Protein AF-J9SK97-F1 (afdb_monomer_lite)

Foldseek 3Di:
DDDDDDDDDDDDDDDDDDDDDDDDDDDDDDDDDDDDPDDDDPDDDDDDDPDFDQADDDADDDDDDDQRAGEDAQVVLQVSLCVRVCVVFPPWDKDWDQDDDVRNLEIEIETEAAFFQVVSCVSSVVQAQWDQDPVVRDIDGDAFDFARNDPVDGTGGYHHSHHYYHYDYAYDLLLLLVQLVQQCVQDVVLCVLCVVPDSSPDGLVVLVDDPFVVAFDDQPDFGDGPRHTQDSPPPGTNSSVSVSSSNVDRRSVVPDD

Structure (mmCIF, N/CA/C/O backbone):
data_AF-J9SK97-F1
#
_entry.id   AF-J9SK97-F1
#
loop_
_atom_site.group_PDB
_atom_site.id
_atom_site.type_symbol
_atom_site.label_atom_id
_atom_site.label_alt_id
_atom_site.label_comp_id
_atom_site.label_asym_id
_atom_site.label_entity_id
_atom_site.label_seq_id
_atom_site.pdbx_PDB_ins_code
_atom_site.Cartn_x
_atom_site.Cartn_y
_atom_site.Cartn_z
_atom_site.occupancy
_atom_site.B_iso_or_equiv
_atom_site.auth_seq_id
_atom_site.auth_comp_id
_atom_site.auth_asym_id
_atom_site.auth_atom_id
_atom_site.pdbx_PDB_model_num
ATOM 1 N N . MET A 1 1 ? 13.702 -11.419 -63.109 1.00 41.81 1 MET A N 1
ATOM 2 C CA . MET A 1 1 ? 12.305 -11.024 -63.389 1.00 41.81 1 MET A CA 1
ATOM 3 C C . MET A 1 1 ? 11.764 -10.365 -62.137 1.00 41.81 1 MET A C 1
ATOM 5 O O . MET A 1 1 ? 11.531 -11.052 -61.155 1.00 41.81 1 MET A O 1
ATOM 9 N N . VAL A 1 2 ? 11.705 -9.035 -62.135 1.00 34.84 2 VAL A N 1
ATOM 10 C CA . VAL A 1 2 ? 11.282 -8.213 -60.994 1.00 34.84 2 VAL A CA 1
ATOM 11 C C . VAL A 1 2 ? 9.927 -7.616 -61.369 1.00 34.84 2 VAL A C 1
ATOM 13 O O . VAL A 1 2 ? 9.844 -6.865 -62.337 1.00 34.84 2 VAL A O 1
ATOM 16 N N . CYS A 1 3 ? 8.867 -8.000 -60.657 1.00 33.38 3 CYS A N 1
ATOM 17 C CA . CYS A 1 3 ? 7.537 -7.407 -60.802 1.00 33.38 3 CYS A CA 1
ATOM 18 C C . CYS A 1 3 ? 7.465 -6.138 -59.947 1.00 33.38 3 CYS A C 1
ATOM 20 O O . CYS A 1 3 ? 7.507 -6.212 -58.722 1.00 33.38 3 CYS A O 1
ATOM 22 N N . VAL A 1 4 ? 7.356 -4.985 -60.605 1.00 35.75 4 VAL A N 1
ATOM 23 C CA . VAL A 1 4 ? 7.101 -3.676 -59.991 1.00 35.75 4 VAL A CA 1
ATOM 24 C C . VAL A 1 4 ? 5.606 -3.378 -60.135 1.00 35.75 4 VAL A C 1
ATOM 26 O O . VAL A 1 4 ? 5.085 -3.391 -61.248 1.00 35.75 4 VAL A O 1
ATOM 29 N N . ALA A 1 5 ? 4.912 -3.148 -59.018 1.00 41.12 5 ALA A N 1
ATOM 30 C CA . ALA A 1 5 ? 3.509 -2.725 -58.983 1.00 41.12 5 ALA A CA 1
ATOM 31 C C . ALA A 1 5 ? 3.398 -1.183 -59.021 1.00 41.12 5 ALA A C 1
ATOM 33 O O . ALA A 1 5 ? 4.285 -0.513 -58.484 1.00 41.12 5 ALA A O 1
ATOM 34 N N . PRO A 1 6 ? 2.346 -0.593 -59.628 1.00 43.12 6 PRO A N 1
ATOM 35 C CA . PRO A 1 6 ? 2.251 0.851 -59.793 1.00 43.12 6 PRO A CA 1
ATOM 36 C C . PRO A 1 6 ? 1.558 1.551 -58.613 1.00 43.12 6 PRO A C 1
ATOM 38 O O . PRO A 1 6 ? 0.583 1.069 -58.038 1.00 43.12 6 PRO A O 1
ATOM 41 N N . LEU A 1 7 ? 2.089 2.734 -58.310 1.00 30.92 7 LEU A N 1
ATOM 42 C CA . LEU A 1 7 ? 1.648 3.717 -57.325 1.00 30.92 7 LEU A CA 1
ATOM 43 C C . LEU A 1 7 ? 0.370 4.428 -57.822 1.00 30.92 7 LEU A C 1
ATOM 45 O O . LEU A 1 7 ? 0.389 5.032 -58.894 1.00 30.92 7 LEU A O 1
ATOM 49 N N . ILE A 1 8 ? -0.731 4.384 -57.062 1.00 37.44 8 ILE A N 1
ATOM 50 C CA . ILE A 1 8 ? -1.963 5.136 -57.365 1.00 37.44 8 ILE A CA 1
ATOM 51 C C . ILE A 1 8 ? -1.971 6.441 -56.557 1.00 37.44 8 ILE A C 1
ATOM 53 O O . ILE A 1 8 ? -1.945 6.431 -55.328 1.00 37.44 8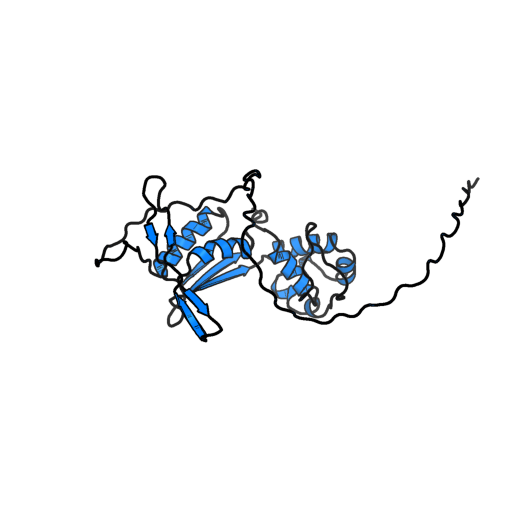 ILE A O 1
ATOM 57 N N . LEU A 1 9 ? -2.000 7.560 -57.285 1.00 31.62 9 LEU A N 1
ATOM 58 C CA . LEU A 1 9 ? -2.095 8.940 -56.805 1.00 31.62 9 LEU A CA 1
ATOM 59 C C . LEU A 1 9 ? -3.548 9.270 -56.401 1.00 31.62 9 LEU A C 1
ATOM 61 O O . LEU A 1 9 ? -4.459 9.097 -57.211 1.00 31.62 9 LEU A O 1
ATOM 65 N N . LEU A 1 10 ? -3.768 9.803 -55.196 1.00 41.31 10 LEU A N 1
ATOM 66 C CA . LEU A 1 10 ? -5.040 10.418 -54.778 1.00 41.31 10 LEU A CA 1
ATOM 67 C C . LEU A 1 10 ? -4.939 11.960 -54.847 1.00 41.31 10 LEU A C 1
ATOM 69 O O . LEU A 1 10 ? -3.890 12.507 -54.502 1.00 41.31 10 LEU A O 1
ATOM 73 N N . PRO A 1 11 ? -5.999 12.674 -55.282 1.00 38.34 11 PRO A N 1
ATOM 74 C CA . PRO A 1 11 ? -5.997 14.132 -55.429 1.00 38.34 11 PRO A CA 1
ATOM 75 C C . PRO A 1 11 ? -6.223 14.887 -54.100 1.00 38.34 11 PRO A C 1
ATOM 77 O O . PRO A 1 11 ? -6.803 14.334 -53.162 1.00 38.34 11 PRO A O 1
ATOM 80 N N . PRO A 1 12 ? -5.814 16.171 -54.013 1.00 36.44 12 PRO A N 1
ATOM 81 C CA . PRO A 1 12 ? -5.922 16.974 -52.796 1.00 36.44 12 PRO A CA 1
ATOM 82 C C . PRO A 1 12 ? -7.340 17.528 -52.593 1.00 36.44 12 PRO A C 1
ATOM 84 O O . PRO A 1 12 ? -7.960 18.038 -53.528 1.00 36.44 12 PRO A O 1
ATOM 87 N N . LEU A 1 13 ? -7.835 17.488 -51.352 1.00 37.53 13 LEU A N 1
ATOM 88 C CA . LEU A 1 13 ? -9.085 18.144 -50.953 1.00 37.53 13 LEU A CA 1
ATOM 89 C C . LEU A 1 13 ? -8.844 19.549 -50.361 1.00 37.53 13 LEU A C 1
ATOM 91 O O . LEU A 1 13 ? -7.764 19.828 -49.838 1.00 37.53 13 LEU A O 1
ATOM 95 N N . PRO A 1 14 ? -9.833 20.458 -50.484 1.00 37.16 14 PRO A N 1
ATOM 96 C CA . PRO A 1 14 ? -9.602 21.896 -50.495 1.00 37.16 14 PRO A CA 1
ATOM 97 C C . PRO A 1 14 ? -9.540 22.564 -49.117 1.00 37.16 14 PRO A C 1
ATOM 99 O O . PRO A 1 14 ? -10.215 22.205 -48.154 1.00 37.16 14 PRO A O 1
ATOM 102 N N . CYS A 1 15 ? -8.766 23.645 -49.108 1.00 30.42 15 CYS A N 1
ATOM 103 C CA . CYS A 1 15 ? -8.591 24.627 -48.050 1.00 30.42 15 CYS A CA 1
ATOM 104 C C . CYS A 1 15 ? -9.910 25.371 -47.748 1.00 30.42 15 CYS A C 1
ATOM 106 O O . CYS A 1 15 ? -10.469 26.019 -48.637 1.00 30.42 15 CYS A O 1
ATOM 108 N N . ARG A 1 16 ? -10.399 25.339 -46.497 1.00 33.75 16 ARG A N 1
ATOM 109 C CA . ARG A 1 16 ? -11.515 26.189 -46.038 1.00 33.75 16 ARG A CA 1
ATOM 110 C C . ARG A 1 16 ? -11.021 27.187 -44.989 1.00 33.75 16 ARG A C 1
ATOM 112 O O . ARG A 1 16 ? -10.561 26.816 -43.915 1.00 33.75 16 ARG A O 1
ATOM 119 N N . LYS A 1 17 ? -11.114 28.469 -45.346 1.00 32.53 17 LYS A N 1
ATOM 120 C CA . LYS A 1 17 ? -10.760 29.637 -44.532 1.00 32.53 17 LYS A CA 1
ATOM 121 C C . LYS A 1 17 ? -11.691 29.795 -43.319 1.00 32.53 17 LYS A C 1
ATOM 123 O O . LYS A 1 17 ? -12.903 29.799 -43.488 1.00 32.53 17 LYS A O 1
ATOM 128 N N . GLY A 1 18 ? -11.075 30.037 -42.160 1.00 30.31 18 GLY A N 1
ATOM 129 C CA . GLY A 1 18 ? -11.399 31.107 -41.205 1.00 30.31 18 GLY A CA 1
ATOM 130 C C . GLY A 1 18 ? -12.701 31.043 -40.398 1.00 30.31 18 GLY A C 1
ATOM 131 O O . GLY A 1 18 ? -13.775 31.299 -40.924 1.00 30.31 18 GLY A O 1
ATOM 132 N N . ALA A 1 19 ? -12.569 30.912 -39.076 1.00 33.84 19 ALA A N 1
ATOM 133 C CA . ALA A 1 19 ? -13.420 31.613 -38.112 1.00 33.84 19 ALA A CA 1
ATOM 134 C C . ALA A 1 19 ? -12.644 31.820 -36.802 1.00 33.84 19 ALA A C 1
ATOM 136 O O . ALA A 1 19 ? -11.905 30.949 -36.351 1.00 33.84 19 ALA A O 1
ATOM 137 N N . GLN A 1 20 ? -12.756 33.024 -36.252 1.00 31.73 20 GLN A N 1
ATOM 138 C CA . GLN A 1 20 ? -11.898 33.567 -35.209 1.00 31.73 20 GLN A CA 1
ATOM 139 C C . GLN A 1 20 ? -12.095 32.927 -33.827 1.00 31.73 20 GLN A C 1
ATOM 141 O O . GLN A 1 20 ? -13.200 32.548 -33.442 1.00 31.73 20 GLN A O 1
ATOM 146 N N . ARG A 1 21 ? -10.999 32.913 -33.054 1.00 31.31 21 ARG A N 1
ATOM 147 C CA . ARG A 1 21 ? -10.967 32.721 -31.598 1.00 31.31 21 ARG A CA 1
ATOM 148 C C . ARG A 1 21 ? -11.974 33.654 -30.915 1.00 31.31 21 ARG A C 1
ATOM 150 O O . ARG A 1 21 ? -11.795 34.868 -30.951 1.00 31.31 21 ARG A O 1
ATOM 157 N N . LYS A 1 22 ? -12.959 33.088 -30.216 1.00 30.12 22 LYS A N 1
ATOM 158 C CA . LYS A 1 22 ? -13.640 33.770 -29.111 1.00 30.12 22 LYS A CA 1
ATOM 159 C C . LYS A 1 22 ? -12.990 33.333 -27.803 1.00 30.12 22 LYS A C 1
ATOM 161 O O . LYS A 1 22 ? -13.043 32.171 -27.421 1.00 30.12 22 LYS A O 1
ATOM 166 N N . THR A 1 23 ? -12.330 34.286 -27.166 1.00 33.25 23 THR A N 1
ATOM 167 C CA . THR A 1 23 ? -11.904 34.259 -25.769 1.00 33.25 23 THR A CA 1
ATOM 168 C C . THR A 1 23 ? -13.127 34.333 -24.857 1.00 33.25 23 THR A C 1
ATOM 170 O O . THR A 1 23 ? -13.970 35.193 -25.087 1.00 33.25 23 THR A O 1
ATOM 173 N N . ASN A 1 24 ? -13.181 33.524 -23.799 1.00 31.39 24 ASN A N 1
ATOM 174 C CA . ASN A 1 24 ? -13.972 33.810 -22.598 1.00 31.39 24 ASN A CA 1
ATOM 175 C C . ASN A 1 24 ? -13.154 33.396 -21.362 1.00 31.39 24 ASN A C 1
ATOM 177 O O . ASN A 1 24 ? -12.742 32.237 -21.290 1.00 31.39 24 ASN A O 1
ATOM 181 N N . PRO A 1 25 ? -12.916 34.300 -20.396 1.00 33.72 25 PRO A N 1
ATOM 182 C CA . PRO A 1 25 ? -12.588 33.957 -19.016 1.00 33.72 25 PRO A CA 1
ATOM 183 C C . PRO A 1 25 ? -13.867 34.168 -18.140 1.00 33.72 25 PRO A C 1
ATOM 185 O O . PRO A 1 25 ? -14.953 34.297 -18.708 1.00 33.72 25 PRO A O 1
ATOM 188 N N . PRO A 1 26 ? -13.835 34.078 -16.795 1.00 45.38 26 PRO A N 1
ATOM 189 C CA . PRO A 1 26 ? -14.505 32.998 -16.074 1.00 45.38 26 PRO A CA 1
ATOM 190 C C . PRO A 1 26 ? -15.608 33.494 -15.108 1.00 45.38 26 PRO A C 1
ATOM 192 O O . PRO A 1 26 ? -15.793 34.689 -14.923 1.00 45.38 26 PRO A O 1
ATOM 195 N N . TYR A 1 27 ? -16.282 32.547 -14.446 1.00 31.14 27 TYR A N 1
ATOM 196 C CA . TYR A 1 27 ? -17.165 32.725 -13.278 1.00 31.14 27 TYR A CA 1
ATOM 197 C C . TYR A 1 27 ? -18.426 33.596 -13.441 1.00 31.14 27 TYR A C 1
ATOM 199 O O . TYR A 1 27 ? -18.389 34.820 -13.460 1.00 31.14 27 TYR A O 1
ATOM 207 N N . GLY A 1 28 ? -19.582 32.931 -13.381 1.00 27.77 28 GLY A N 1
ATOM 208 C CA . GLY A 1 28 ? -20.874 33.547 -13.095 1.00 27.77 28 GLY A CA 1
ATOM 209 C C . GLY A 1 28 ? -21.773 32.549 -12.374 1.00 27.77 28 GLY A C 1
ATOM 210 O O . GLY A 1 28 ? -22.210 31.570 -12.972 1.00 27.77 28 GLY A O 1
ATOM 211 N N . LEU A 1 29 ? -22.010 32.785 -11.080 1.00 35.34 29 LEU A N 1
ATOM 212 C CA . LEU A 1 29 ? -23.106 32.180 -10.326 1.00 35.34 29 LEU A CA 1
ATOM 213 C C . LEU A 1 29 ? -24.430 32.456 -11.046 1.00 35.34 29 LEU A C 1
ATOM 215 O O . LEU A 1 29 ? -24.710 33.612 -11.348 1.00 35.34 29 LEU A O 1
ATOM 219 N N . GLN A 1 30 ? -25.287 31.444 -11.170 1.00 28.95 30 GLN A N 1
ATOM 220 C CA . GLN A 1 30 ? -26.734 31.643 -11.116 1.00 28.95 30 GLN A CA 1
ATOM 221 C C . GLN A 1 30 ? -27.427 30.350 -10.680 1.00 28.95 30 GLN A C 1
ATOM 223 O O . GLN A 1 30 ? -27.374 29.323 -11.349 1.00 28.95 30 GLN A O 1
ATOM 228 N N . ALA A 1 31 ? -28.044 30.428 -9.504 1.00 34.72 31 ALA A N 1
ATOM 229 C CA . ALA A 1 31 ? -28.980 29.449 -8.987 1.00 34.72 31 ALA A CA 1
ATOM 230 C C . ALA A 1 31 ? -30.305 29.541 -9.754 1.00 34.72 31 ALA A C 1
ATOM 232 O O . ALA A 1 31 ? -30.796 30.642 -9.995 1.00 34.72 31 ALA A O 1
ATOM 233 N N . SER A 1 32 ? -30.915 28.397 -10.066 1.00 33.47 32 SER A N 1
ATOM 234 C CA . SER A 1 32 ? -32.363 28.308 -10.278 1.00 33.47 32 SER A CA 1
ATOM 235 C C . SER A 1 32 ? -32.856 26.865 -10.134 1.00 33.47 32 SER A C 1
ATOM 237 O O . SER A 1 32 ? -32.426 25.994 -10.873 1.00 33.47 32 SER A O 1
ATOM 239 N N . GLY A 1 33 ? -33.770 26.673 -9.176 1.00 29.59 33 GLY A N 1
ATOM 240 C CA . GLY A 1 33 ? -35.020 25.928 -9.374 1.00 29.59 33 GLY A CA 1
ATOM 241 C C . GLY A 1 33 ? -35.009 24.403 -9.184 1.00 29.59 33 GLY A C 1
ATOM 242 O O . GLY A 1 33 ? -34.160 23.739 -9.763 1.00 29.59 33 GLY A O 1
ATOM 243 N N . PRO A 1 34 ? -35.950 23.850 -8.390 1.00 41.59 34 PRO A N 1
ATOM 244 C CA . PRO A 1 34 ? -36.081 22.421 -8.119 1.00 41.59 34 PRO A CA 1
ATOM 245 C C . PRO A 1 34 ? -36.904 21.722 -9.214 1.00 41.59 34 PRO A C 1
ATOM 247 O O . PRO A 1 34 ? -37.565 22.392 -9.998 1.00 41.59 34 PRO A O 1
ATOM 250 N N . ASP A 1 35 ? -36.897 20.388 -9.189 1.00 34.78 35 ASP A N 1
ATOM 251 C CA . ASP A 1 35 ? -37.658 19.461 -10.046 1.00 34.78 35 ASP A CA 1
ATOM 252 C C . ASP A 1 35 ? -36.887 18.912 -11.255 1.00 34.78 35 ASP A C 1
ATOM 254 O O . ASP A 1 35 ? -37.172 19.230 -12.399 1.00 34.78 35 ASP A O 1
ATOM 258 N N . ASP A 1 36 ? -35.952 17.995 -10.987 1.00 29.94 36 ASP A N 1
ATOM 259 C CA . ASP A 1 36 ? -35.679 16.884 -11.907 1.00 29.94 36 ASP A CA 1
ATOM 260 C C . ASP A 1 36 ? -35.230 15.649 -11.111 1.00 29.94 36 ASP A C 1
ATOM 262 O O . ASP A 1 36 ? -34.052 15.355 -10.893 1.00 29.94 36 ASP A O 1
ATOM 266 N N . PHE A 1 37 ? -36.236 14.925 -10.617 1.00 30.11 37 PHE A N 1
ATOM 267 C CA . PHE A 1 37 ? -36.115 13.560 -10.115 1.00 30.11 37 PHE A CA 1
ATOM 268 C C . PHE A 1 37 ? -35.743 12.629 -11.284 1.00 30.11 37 PHE A C 1
ATOM 270 O O . PHE A 1 37 ? -36.601 11.999 -11.903 1.00 30.11 37 PHE A O 1
ATOM 277 N N . CYS A 1 38 ? -34.450 12.504 -11.581 1.00 30.72 38 CYS A N 1
ATOM 278 C CA . CYS A 1 38 ? -33.956 11.432 -12.440 1.00 30.72 38 CYS A CA 1
ATOM 279 C C . CYS A 1 38 ? -34.031 10.095 -11.690 1.00 30.72 38 CYS A C 1
ATOM 281 O O . CYS A 1 38 ? -33.238 9.801 -10.796 1.00 30.72 38 CYS A O 1
ATOM 283 N N . ARG A 1 39 ? -35.021 9.285 -12.078 1.00 28.53 39 ARG A N 1
ATOM 284 C CA . ARG A 1 39 ? -35.094 7.844 -11.816 1.00 28.53 39 ARG A CA 1
ATOM 285 C C . ARG A 1 39 ? -33.810 7.169 -12.306 1.00 28.53 39 ARG A C 1
ATOM 287 O O . ARG A 1 39 ? -33.529 7.182 -13.499 1.00 28.53 39 ARG A O 1
ATOM 294 N N . CYS A 1 40 ? -33.079 6.534 -11.398 1.00 29.98 40 CYS A N 1
ATOM 295 C CA . CYS A 1 40 ? -32.024 5.589 -11.745 1.00 29.98 40 CYS A CA 1
ATOM 296 C C . CYS A 1 40 ? -32.638 4.182 -11.818 1.00 29.98 40 CYS A C 1
ATOM 298 O O . CYS A 1 40 ? -33.117 3.669 -10.805 1.00 29.98 40 CYS A O 1
ATOM 300 N N . ASP A 1 41 ? -32.623 3.571 -13.002 1.00 27.92 41 ASP A N 1
ATOM 301 C CA . ASP A 1 41 ? -32.895 2.143 -13.202 1.00 27.92 41 ASP A CA 1
ATOM 302 C C . ASP A 1 41 ? -31.888 1.280 -12.411 1.00 27.92 41 ASP A C 1
ATOM 304 O O . ASP A 1 41 ? -30.676 1.470 -12.559 1.00 27.92 41 ASP A O 1
ATOM 308 N N . PRO A 1 42 ? -32.325 0.295 -11.601 1.00 35.88 42 PRO A N 1
ATOM 309 C CA . PRO A 1 42 ? -31.431 -0.654 -10.954 1.00 35.88 42 PRO A CA 1
ATOM 310 C C . PRO A 1 42 ? -31.311 -1.900 -11.839 1.00 35.88 42 PRO A C 1
ATOM 312 O O . PRO A 1 42 ? -32.083 -2.848 -11.713 1.00 35.88 42 PRO A O 1
ATOM 315 N N . GLY A 1 43 ? -30.359 -1.901 -12.771 1.00 36.75 43 GLY A N 1
ATOM 316 C CA . GLY A 1 43 ? -30.260 -2.974 -13.763 1.00 36.75 43 GLY A CA 1
ATOM 317 C C . GLY A 1 43 ? -28.861 -3.193 -14.324 1.00 36.75 43 GLY A C 1
ATOM 318 O O . GLY A 1 43 ? -28.683 -3.175 -15.535 1.00 36.75 43 GLY A O 1
ATOM 319 N N . GLY A 1 44 ? -27.865 -3.403 -13.462 1.00 26.72 44 GLY A N 1
ATOM 320 C CA . GLY A 1 44 ? -26.524 -3.840 -13.863 1.00 26.72 44 GLY A CA 1
ATOM 321 C C . GLY A 1 44 ? -25.861 -4.643 -12.739 1.00 26.72 44 GLY A C 1
ATOM 322 O O . GLY A 1 44 ? -26.003 -4.260 -11.576 1.00 26.72 44 GLY A O 1
ATOM 323 N N . PRO A 1 45 ? -25.197 -5.777 -13.028 1.00 30.97 45 PRO A N 1
ATOM 324 C CA . PRO A 1 45 ? -24.762 -6.714 -12.000 1.00 30.97 45 PRO A CA 1
ATOM 325 C C . PRO A 1 45 ? -23.654 -6.095 -11.147 1.00 30.97 45 PRO A C 1
ATOM 327 O O . PRO A 1 45 ? -22.561 -5.806 -11.630 1.00 30.97 45 PRO A O 1
ATOM 330 N N . LEU A 1 46 ? -23.940 -5.916 -9.856 1.00 34.12 46 LEU A N 1
ATOM 331 C CA . LEU A 1 46 ? -22.934 -5.608 -8.848 1.00 34.12 46 LEU A CA 1
ATOM 332 C C . LEU A 1 46 ? -21.923 -6.758 -8.824 1.00 34.12 46 LEU A C 1
ATOM 334 O O . LEU A 1 46 ? -22.220 -7.855 -8.344 1.00 34.12 46 LEU A O 1
ATOM 338 N N . ALA A 1 47 ? -20.732 -6.502 -9.364 1.00 31.42 47 ALA A N 1
ATOM 339 C CA . ALA A 1 47 ? -19.569 -7.351 -9.172 1.00 31.42 47 ALA A CA 1
ATOM 340 C C . ALA A 1 47 ? -19.413 -7.641 -7.671 1.00 31.42 47 ALA A C 1
ATOM 342 O O . ALA A 1 47 ? -19.507 -6.732 -6.845 1.00 31.42 47 ALA A O 1
ATOM 343 N N . SER A 1 48 ? -19.249 -8.921 -7.333 1.00 35.16 48 SER A N 1
ATOM 344 C CA . SER A 1 48 ? -19.300 -9.473 -5.980 1.00 35.16 48 SER A CA 1
ATOM 345 C C . SER A 1 48 ? -18.525 -8.638 -4.958 1.00 35.16 48 SER A C 1
ATOM 347 O O . SER A 1 48 ? -17.314 -8.786 -4.796 1.00 35.16 48 SER A O 1
ATOM 349 N N . ALA A 1 49 ? -19.244 -7.793 -4.218 1.00 31.44 49 ALA A N 1
ATOM 350 C CA . ALA A 1 49 ? -18.727 -7.159 -3.019 1.00 31.44 49 ALA A CA 1
ATOM 351 C C . ALA A 1 49 ? -18.356 -8.276 -2.037 1.00 31.44 49 ALA A C 1
ATOM 353 O O . ALA A 1 49 ? -19.228 -8.990 -1.535 1.00 31.44 49 ALA A O 1
ATOM 354 N N . LYS A 1 50 ? -17.052 -8.479 -1.811 1.00 36.31 50 LYS A N 1
ATOM 355 C CA . LYS A 1 50 ? -16.550 -9.439 -0.824 1.00 36.31 50 LYS A CA 1
ATOM 356 C C . LYS A 1 50 ? -17.168 -9.092 0.530 1.00 36.31 50 LYS A C 1
ATOM 358 O O . LYS A 1 50 ? -16.873 -8.063 1.130 1.00 36.31 50 LYS A O 1
ATOM 363 N N . ARG A 1 51 ? -18.090 -9.954 0.954 1.00 36.28 51 ARG A N 1
ATOM 364 C CA . ARG A 1 51 ? -18.870 -9.858 2.184 1.00 36.28 51 ARG A CA 1
ATOM 365 C C . ARG A 1 51 ? -17.931 -9.806 3.386 1.00 36.28 51 ARG A C 1
ATOM 367 O O . ARG A 1 51 ? -17.041 -10.643 3.514 1.00 36.28 51 ARG A O 1
ATOM 374 N N . TRP A 1 52 ? -18.141 -8.831 4.264 1.00 34.03 52 TRP A N 1
ATOM 375 C CA . TRP A 1 52 ? -17.377 -8.706 5.501 1.00 34.03 52 TRP A CA 1
ATOM 376 C C . TRP A 1 52 ? -17.602 -9.935 6.401 1.00 34.03 52 TRP A C 1
ATOM 378 O O . TRP A 1 52 ? -18.755 -10.346 6.577 1.00 34.03 52 TRP A O 1
ATOM 388 N N . PRO A 1 53 ? -16.549 -10.548 6.971 1.00 35.84 53 PRO A N 1
ATOM 389 C CA . PRO A 1 53 ? -16.706 -11.690 7.859 1.00 35.84 53 PRO A CA 1
ATOM 390 C C . PRO A 1 53 ? -17.346 -11.270 9.191 1.00 35.84 53 PRO A C 1
ATOM 392 O O . PRO A 1 53 ? -16.837 -10.420 9.920 1.00 35.84 53 PRO A O 1
ATOM 395 N N . VAL A 1 54 ? -18.459 -11.930 9.492 1.00 37.53 54 VAL A N 1
ATOM 396 C CA . VAL A 1 54 ? -19.190 -11.981 10.767 1.00 37.53 54 VAL A CA 1
ATOM 397 C C . VAL A 1 54 ? -18.254 -12.499 11.876 1.00 37.53 54 VAL A C 1
ATOM 399 O O . VAL A 1 54 ? -17.668 -13.570 11.727 1.00 37.53 54 VAL A O 1
ATOM 402 N N . GLN A 1 55 ? -18.038 -11.736 12.958 1.00 47.91 55 GLN A N 1
ATOM 403 C CA . GLN A 1 55 ? -17.125 -12.104 14.058 1.00 47.91 55 GLN A CA 1
ATOM 404 C C . GLN A 1 55 ? -17.824 -12.060 15.418 1.00 47.91 55 GLN A C 1
ATOM 406 O O . GLN A 1 55 ? -18.076 -10.982 15.926 1.00 47.91 55 GLN A O 1
ATOM 411 N N . THR A 1 56 ? -18.012 -13.200 16.080 1.00 29.98 56 THR A N 1
ATOM 412 C CA . THR A 1 56 ? -18.528 -13.284 17.460 1.00 29.98 56 THR A CA 1
ATOM 413 C C . THR A 1 56 ? -17.444 -12.962 18.500 1.00 29.98 56 THR A C 1
ATOM 415 O O . THR A 1 56 ? -16.455 -13.696 18.587 1.00 29.98 56 THR A O 1
ATOM 418 N N . GLN A 1 57 ? -17.613 -11.907 19.310 1.00 45.91 57 GLN A N 1
ATOM 419 C CA . GLN A 1 57 ? -16.829 -11.664 20.536 1.00 45.91 57 GLN A CA 1
ATOM 420 C C . GLN A 1 57 ? -17.712 -11.052 21.636 1.00 45.91 57 GLN A C 1
ATOM 422 O O . GLN A 1 57 ? -18.561 -10.213 21.362 1.00 45.91 57 GLN A O 1
ATOM 427 N N . THR A 1 58 ? -17.512 -11.497 22.877 1.00 31.53 58 THR A N 1
ATOM 428 C CA . THR A 1 58 ? -18.288 -11.123 24.069 1.00 31.53 58 THR A CA 1
ATOM 429 C C . THR A 1 58 ? -17.762 -9.814 24.668 1.00 31.53 58 THR A C 1
ATOM 431 O O . THR A 1 58 ? -16.609 -9.759 25.090 1.00 31.53 58 THR A O 1
ATOM 434 N N . SER A 1 59 ? -18.589 -8.765 24.723 1.00 44.38 59 SER A N 1
ATOM 435 C CA . SER A 1 59 ? -18.241 -7.469 25.329 1.00 44.38 59 SER A CA 1
ATOM 436 C C . SER A 1 59 ? -18.645 -7.389 26.806 1.00 44.38 59 SER A C 1
ATOM 438 O O . SER A 1 59 ? -19.771 -7.744 27.160 1.00 44.38 59 SER A O 1
ATOM 440 N N . THR A 1 60 ? -17.772 -6.852 27.662 1.00 35.12 60 THR A N 1
ATOM 441 C CA . THR A 1 60 ? -18.087 -6.510 29.059 1.00 35.12 60 THR A CA 1
ATOM 442 C C . THR A 1 60 ? -18.856 -5.188 29.109 1.00 35.12 60 THR A C 1
ATOM 444 O O . THR A 1 60 ? -18.395 -4.174 28.590 1.00 35.12 60 THR A O 1
ATOM 447 N N . HIS A 1 61 ? -20.036 -5.194 29.725 1.00 44.97 61 HIS A N 1
ATOM 448 C CA . HIS A 1 61 ? -20.975 -4.076 29.694 1.00 44.97 61 HIS A CA 1
ATOM 449 C C . HIS A 1 61 ? -20.775 -3.131 30.892 1.00 44.97 61 HIS A C 1
ATOM 451 O O . HIS A 1 61 ? -20.818 -3.585 32.033 1.00 44.97 61 HIS A O 1
ATOM 457 N N . ASN A 1 62 ? -20.578 -1.828 30.658 1.00 39.78 62 ASN A N 1
ATOM 458 C CA . ASN A 1 62 ? -20.563 -0.812 31.717 1.00 39.78 62 ASN A CA 1
ATOM 459 C C . ASN A 1 62 ? -21.557 0.302 31.350 1.00 39.78 62 ASN A C 1
ATOM 461 O O . ASN A 1 62 ? -21.404 0.977 30.334 1.00 39.78 62 ASN A O 1
ATOM 465 N N . GLY A 1 63 ? -22.635 0.411 32.127 1.00 42.09 63 GLY A N 1
ATOM 466 C CA . GLY A 1 63 ? -23.858 1.108 31.729 1.00 42.09 63 GLY A CA 1
ATOM 467 C C . GLY A 1 63 ? -23.810 2.638 31.810 1.00 42.09 63 GLY A C 1
ATOM 468 O O . GLY A 1 63 ? -23.280 3.203 32.767 1.00 42.09 63 GLY A O 1
ATOM 469 N N . LYS A 1 64 ? -24.455 3.286 30.825 1.00 34.16 64 LYS A N 1
ATOM 470 C CA . LYS A 1 64 ? -25.417 4.403 30.972 1.00 34.16 64 LYS A CA 1
ATOM 471 C C . LYS A 1 64 ? -25.955 4.849 29.593 1.00 34.16 64 LYS A C 1
ATOM 473 O O . LYS A 1 64 ? -25.264 5.528 28.849 1.00 34.16 64 LYS A O 1
ATOM 478 N N . GLY A 1 65 ? -27.204 4.483 29.289 1.00 39.16 65 GLY A N 1
ATOM 479 C CA . GLY A 1 65 ? -28.218 5.344 28.649 1.00 39.16 65 GLY A CA 1
ATOM 480 C C . GLY A 1 65 ? -28.046 5.909 27.228 1.00 39.16 65 GLY A C 1
ATOM 481 O O . GLY A 1 65 ? -28.851 6.759 26.865 1.00 39.16 65 GLY A O 1
ATOM 482 N N . SER A 1 66 ? -27.078 5.466 26.430 1.00 46.00 66 SER A N 1
ATOM 483 C CA . SER A 1 66 ? -26.995 5.745 24.981 1.00 46.00 66 SER A CA 1
ATOM 484 C C . SER A 1 66 ? -27.282 4.456 24.199 1.00 46.00 66 SER A C 1
ATOM 486 O O . SER A 1 66 ? -27.160 3.387 24.808 1.00 46.00 66 SER A O 1
ATOM 488 N N . PRO A 1 67 ? -27.668 4.486 22.898 1.00 54.22 67 PRO A N 1
ATOM 489 C CA . PRO A 1 67 ? -27.705 3.257 22.101 1.00 54.22 67 PRO A CA 1
ATOM 490 C C . PRO A 1 67 ? -26.402 2.502 22.350 1.00 54.22 67 PRO A C 1
ATOM 492 O O . PRO A 1 67 ? -25.347 3.128 22.422 1.00 54.22 67 PRO A O 1
ATOM 495 N N . MET A 1 68 ? -26.516 1.204 22.625 1.00 67.94 68 MET A N 1
ATOM 496 C CA . MET A 1 68 ? -25.464 0.376 23.214 1.00 67.94 68 MET A CA 1
ATOM 497 C C . MET A 1 68 ? -24.263 0.302 22.261 1.00 67.94 68 MET A C 1
ATOM 499 O O . MET A 1 68 ? -24.145 -0.640 21.484 1.00 67.94 68 MET A O 1
ATOM 503 N N . THR A 1 69 ? -23.402 1.322 22.267 1.00 79.44 69 THR A N 1
ATOM 504 C CA . THR A 1 69 ? -22.199 1.349 21.443 1.00 79.44 69 THR A CA 1
ATOM 505 C C . THR A 1 69 ? -21.171 0.449 22.105 1.00 79.44 69 THR A C 1
ATOM 507 O O . THR A 1 69 ? -20.657 0.759 23.183 1.00 79.44 69 THR A O 1
ATOM 510 N N . VAL A 1 70 ? -20.843 -0.658 21.450 1.00 88.12 70 VAL A N 1
ATOM 511 C CA . VAL A 1 70 ? -19.722 -1.507 21.840 1.00 88.12 70 VAL A CA 1
ATOM 512 C C . VAL A 1 70 ? -18.436 -0.793 21.445 1.00 88.12 70 VAL A C 1
ATOM 514 O O . VAL A 1 70 ? -18.184 -0.538 20.265 1.00 88.12 70 VAL A O 1
ATOM 517 N N . SER A 1 71 ? -17.620 -0.440 22.436 1.00 89.69 71 SER A N 1
ATOM 518 C CA . SER A 1 71 ? -16.314 0.171 22.210 1.00 89.69 71 SER A CA 1
ATOM 519 C C . SER A 1 71 ? -15.204 -0.874 22.289 1.00 89.69 71 SER A C 1
ATOM 521 O O . SER A 1 71 ? -15.165 -1.701 23.197 1.00 89.69 71 SER A O 1
ATOM 523 N N . TYR A 1 72 ? -14.283 -0.825 21.331 1.00 92.00 72 TYR A N 1
ATOM 524 C CA . TYR A 1 72 ? -13.081 -1.651 21.308 1.00 92.00 72 TYR A CA 1
ATOM 525 C C . TYR A 1 72 ? -11.857 -0.789 21.589 1.00 92.00 72 TYR A C 1
ATOM 527 O O . TYR A 1 72 ? -11.702 0.293 21.028 1.00 92.00 72 TYR A O 1
ATOM 535 N N . SER A 1 73 ? -10.929 -1.291 22.396 1.00 93.25 73 SER A N 1
ATOM 536 C CA . SER A 1 73 ? -9.600 -0.690 22.543 1.00 93.25 73 SER A CA 1
ATOM 537 C C . SER A 1 73 ? -8.797 -0.764 21.234 1.00 93.25 73 SER A C 1
ATOM 539 O O . SER A 1 73 ? -9.092 -1.576 20.348 1.00 93.25 73 SER A O 1
ATOM 541 N N . THR A 1 74 ? -7.715 0.014 21.105 1.00 93.44 74 THR A N 1
ATOM 542 C CA . THR A 1 74 ? -6.795 -0.084 19.951 1.00 93.44 74 THR A CA 1
ATOM 543 C C . THR A 1 74 ? -6.248 -1.500 19.781 1.00 93.44 74 THR A C 1
ATOM 545 O O . THR A 1 74 ? -6.119 -2.013 18.669 1.00 93.44 74 THR A O 1
ATOM 548 N N . LYS A 1 75 ? -5.964 -2.174 20.901 1.00 93.44 75 LYS A N 1
ATOM 549 C CA . LYS A 1 75 ? -5.447 -3.545 20.922 1.00 93.44 75 LYS A CA 1
ATOM 550 C C . LYS A 1 75 ? -6.466 -4.548 20.375 1.00 93.44 75 LYS A C 1
ATOM 552 O O . LYS A 1 75 ? -6.097 -5.411 19.578 1.00 93.44 75 LYS A O 1
ATOM 557 N N . GLU A 1 76 ? -7.726 -4.444 20.790 1.00 93.94 76 GLU A N 1
ATOM 558 C CA . GLU A 1 76 ? -8.813 -5.295 20.284 1.00 93.94 76 GLU A CA 1
ATOM 559 C C . GLU A 1 76 ? -9.104 -4.991 18.817 1.00 93.94 76 GLU A C 1
ATOM 561 O O . GLU A 1 76 ? -9.188 -5.912 18.006 1.00 93.94 76 GLU A O 1
ATOM 566 N N . THR A 1 77 ? -9.124 -3.709 18.450 1.00 94.31 77 THR A N 1
ATOM 567 C CA . THR A 1 77 ? -9.266 -3.249 17.063 1.00 94.31 77 THR A CA 1
ATOM 568 C C . THR A 1 77 ? -8.187 -3.868 16.172 1.00 94.31 77 THR A C 1
ATOM 570 O O . THR A 1 77 ? -8.500 -4.454 15.138 1.00 94.31 77 THR A O 1
ATOM 573 N N . ALA A 1 78 ? -6.919 -3.860 16.600 1.00 94.56 78 ALA A N 1
ATOM 574 C CA . ALA A 1 78 ? -5.826 -4.509 15.876 1.00 94.56 78 ALA A CA 1
ATOM 575 C C . ALA A 1 78 ? -6.021 -6.032 15.732 1.00 94.56 78 ALA A C 1
ATOM 577 O O . ALA A 1 78 ? -5.639 -6.621 14.716 1.00 94.56 78 ALA A O 1
ATOM 578 N N . ALA A 1 79 ? -6.612 -6.696 16.731 1.00 94.44 79 ALA A N 1
ATOM 579 C CA . ALA A 1 79 ? -6.916 -8.124 16.664 1.00 94.44 79 ALA A CA 1
ATOM 580 C C . ALA A 1 79 ? -8.055 -8.426 15.674 1.00 94.44 79 ALA A C 1
ATOM 582 O O . ALA A 1 79 ? -7.925 -9.354 14.871 1.00 94.44 79 ALA A O 1
ATOM 583 N N . ILE A 1 80 ? -9.128 -7.629 15.690 1.00 93.62 80 ILE A N 1
ATOM 584 C CA . ILE A 1 80 ? -10.259 -7.729 14.752 1.00 93.62 80 ILE A CA 1
ATOM 585 C C . ILE A 1 80 ? -9.787 -7.444 13.323 1.00 93.62 80 ILE A C 1
ATOM 587 O O . ILE A 1 80 ? -10.097 -8.205 12.404 1.00 93.62 80 ILE A O 1
ATOM 591 N N . MET A 1 81 ? -8.973 -6.404 13.139 1.00 94.88 81 MET A N 1
ATOM 592 C CA . MET A 1 81 ? -8.375 -6.042 11.855 1.00 94.88 81 MET A CA 1
ATOM 593 C C . MET A 1 81 ? -7.532 -7.192 11.301 1.00 94.88 81 MET A C 1
ATOM 595 O O . MET A 1 81 ? -7.728 -7.611 10.165 1.00 94.88 81 MET A O 1
ATOM 599 N N . ARG A 1 82 ? -6.665 -7.800 12.123 1.00 94.94 82 ARG A N 1
ATOM 600 C CA . ARG A 1 82 ? -5.857 -8.958 11.710 1.00 94.94 82 ARG A CA 1
ATOM 601 C C . ARG A 1 82 ? -6.714 -10.151 11.272 1.00 94.94 82 ARG A C 1
ATOM 603 O O . ARG A 1 82 ? -6.355 -10.818 10.305 1.00 94.94 82 ARG A O 1
ATOM 610 N N . LYS A 1 83 ? -7.818 -10.440 11.972 1.00 94.06 83 LYS A N 1
ATOM 611 C CA . LYS A 1 83 ? -8.764 -11.503 11.582 1.00 94.06 83 LYS A CA 1
ATOM 612 C C . LYS A 1 83 ? -9.426 -11.188 10.239 1.00 94.06 83 LYS A C 1
ATOM 614 O O . LYS A 1 83 ? -9.469 -12.052 9.372 1.00 94.06 83 LYS A O 1
ATOM 619 N N . THR A 1 84 ? -9.862 -9.945 10.060 1.00 93.50 84 THR A N 1
ATOM 620 C CA . THR A 1 84 ? -10.522 -9.473 8.835 1.00 93.50 84 THR A CA 1
ATOM 621 C C . THR A 1 84 ? -9.591 -9.569 7.629 1.00 93.50 84 THR A C 1
ATOM 623 O O . THR A 1 84 ? -9.950 -10.183 6.632 1.00 93.50 84 THR A O 1
ATOM 626 N N . LEU A 1 85 ? -8.355 -9.070 7.743 1.00 95.31 85 LEU A N 1
ATOM 627 C CA . LEU A 1 85 ? -7.362 -9.141 6.663 1.00 95.31 85 LEU A CA 1
ATOM 628 C C . LEU A 1 85 ? -7.039 -10.590 6.262 1.00 95.31 85 LEU A C 1
ATOM 630 O O . LEU A 1 85 ? -6.961 -10.901 5.076 1.00 95.31 85 LEU A O 1
ATOM 634 N N . ARG A 1 86 ? -6.905 -11.497 7.239 1.00 93.56 86 ARG A N 1
ATOM 635 C CA . ARG A 1 86 ? -6.663 -12.928 6.979 1.00 93.56 86 ARG A CA 1
ATOM 636 C C . ARG A 1 86 ? -7.834 -13.619 6.284 1.00 93.56 86 ARG A C 1
ATOM 638 O O . ARG A 1 86 ? -7.601 -14.522 5.491 1.00 93.56 86 ARG A O 1
ATOM 645 N N . ALA A 1 87 ? -9.065 -13.221 6.596 1.00 92.06 87 ALA A N 1
ATOM 646 C CA . ALA A 1 87 ? -10.255 -13.757 5.943 1.00 92.06 87 ALA A CA 1
ATOM 647 C C . ALA A 1 87 ? -10.396 -13.243 4.500 1.00 92.06 87 ALA A C 1
ATOM 649 O O . ALA A 1 87 ? -10.781 -14.006 3.619 1.00 92.06 87 ALA A O 1
ATOM 650 N N . SER A 1 88 ? -10.052 -11.976 4.249 1.00 93.12 88 SER A N 1
ATOM 651 C CA . SER A 1 88 ? -10.130 -11.370 2.914 1.00 93.12 88 SER A CA 1
ATOM 652 C C . SER A 1 88 ? -9.064 -11.892 1.944 1.00 93.12 88 SER A C 1
ATOM 654 O O . SER A 1 88 ? -9.351 -12.039 0.752 1.00 93.12 88 SER A O 1
ATOM 656 N N . TRP A 1 89 ? -7.856 -12.183 2.442 1.00 94.19 89 TRP A N 1
ATOM 657 C CA . TRP A 1 89 ? -6.728 -12.680 1.644 1.00 94.19 89 TRP A CA 1
ATOM 658 C C . TRP A 1 89 ? -6.047 -13.879 2.324 1.00 94.19 89 TRP A C 1
ATOM 660 O O . TRP A 1 89 ? -5.001 -13.723 2.970 1.00 94.19 89 TRP A O 1
ATOM 670 N N . PRO A 1 90 ? -6.624 -15.090 2.193 1.00 90.44 90 PRO A N 1
ATOM 671 C CA . PRO A 1 90 ? -6.000 -16.303 2.702 1.00 90.44 90 PRO A CA 1
ATOM 672 C C . PRO A 1 90 ? -4.706 -16.571 1.921 1.00 90.44 90 PRO A C 1
ATOM 674 O O . PRO A 1 90 ? -4.735 -16.761 0.712 1.00 90.44 90 PRO A O 1
ATOM 677 N N . GLY A 1 91 ? -3.563 -16.547 2.609 1.00 88.88 91 GLY A N 1
ATOM 678 C CA . GLY A 1 91 ? -2.236 -16.760 2.010 1.00 88.88 91 GLY A CA 1
ATOM 679 C C . GLY A 1 91 ? -1.284 -15.571 2.148 1.00 88.88 91 GLY A C 1
ATOM 680 O O . GLY A 1 91 ? -0.072 -15.761 2.126 1.00 88.88 91 GLY A O 1
ATOM 681 N N . VAL A 1 92 ? -1.797 -14.363 2.401 1.00 93.56 92 VAL A N 1
ATOM 682 C CA . VAL A 1 92 ? -0.952 -13.176 2.609 1.00 93.56 92 VAL A CA 1
ATOM 683 C C . VAL A 1 92 ? -0.661 -12.972 4.095 1.00 93.56 92 VAL A C 1
ATOM 685 O O . VAL A 1 92 ? -1.556 -12.939 4.947 1.00 93.56 92 VAL A O 1
ATOM 688 N N . LYS A 1 93 ? 0.622 -12.810 4.434 1.00 93.81 93 LYS A N 1
ATOM 689 C CA . LYS A 1 93 ? 1.070 -12.599 5.815 1.00 93.81 93 LYS A CA 1
ATOM 690 C C . LYS A 1 93 ? 1.063 -11.112 6.175 1.00 93.81 93 LYS A C 1
ATOM 692 O O . LYS A 1 93 ? 2.040 -10.405 5.955 1.00 93.81 93 LYS A O 1
ATOM 697 N N . PHE A 1 94 ? -0.011 -10.665 6.820 1.00 96.12 94 PHE A N 1
ATOM 698 C CA . PHE A 1 94 ? -0.098 -9.310 7.372 1.00 96.12 94 PHE A CA 1
ATOM 699 C C . PHE A 1 94 ? 0.554 -9.191 8.758 1.00 96.12 94 PHE A C 1
ATOM 701 O O . PHE A 1 94 ? 0.258 -9.961 9.682 1.00 96.12 94 PHE A O 1
ATOM 708 N N . SER A 1 95 ? 1.386 -8.167 8.929 1.00 96.81 95 SER A N 1
ATOM 709 C CA . SER A 1 95 ? 1.879 -7.665 10.209 1.00 96.81 95 SER A CA 1
ATOM 710 C C . SER A 1 95 ? 1.010 -6.490 10.651 1.00 96.81 95 SER A C 1
ATOM 712 O O . SER A 1 95 ? 1.010 -5.444 10.020 1.00 96.81 95 SER A O 1
ATOM 714 N N . VAL A 1 96 ? 0.270 -6.658 11.750 1.00 97.06 96 VAL A N 1
ATOM 715 C CA . VAL A 1 96 ? -0.582 -5.605 12.334 1.00 97.06 96 VAL A CA 1
ATOM 716 C C . VAL A 1 96 ? -0.062 -5.282 13.727 1.00 97.06 96 VAL A C 1
ATOM 718 O O . VAL A 1 96 ? -0.081 -6.163 14.601 1.00 97.06 96 VAL A O 1
ATOM 721 N N . ARG A 1 97 ? 0.407 -4.048 13.936 1.00 94.69 97 ARG A N 1
ATOM 722 C CA . ARG A 1 97 ? 1.023 -3.580 15.186 1.00 94.69 97 ARG A CA 1
ATOM 723 C C . ARG A 1 97 ? 0.425 -2.245 15.617 1.00 94.69 97 ARG A C 1
ATOM 725 O O . ARG A 1 97 ? 0.372 -1.315 14.828 1.00 94.69 97 ARG A O 1
ATOM 732 N N . GLN A 1 98 ? 0.024 -2.144 16.879 1.00 93.94 98 GLN A N 1
ATOM 733 C CA . GLN A 1 98 ? -0.314 -0.852 17.480 1.00 93.94 98 GLN A CA 1
ATOM 734 C C . GLN A 1 98 ? 0.961 -0.064 17.804 1.00 93.94 98 GLN A C 1
ATOM 736 O O . GLN A 1 98 ? 1.991 -0.663 18.144 1.00 93.94 98 GLN A O 1
ATOM 741 N N . GLY A 1 99 ? 0.880 1.261 17.732 1.00 90.94 99 GLY A N 1
ATOM 742 C CA . GLY A 1 99 ? 1.918 2.148 18.236 1.00 90.94 99 GLY A CA 1
ATOM 743 C C . GLY A 1 99 ? 2.016 2.116 19.765 1.00 90.94 99 GLY A C 1
ATOM 744 O O . GLY A 1 99 ? 1.260 1.438 20.463 1.00 90.94 99 GLY A O 1
ATOM 745 N N . ARG A 1 100 ? 3.005 2.828 20.305 1.00 90.19 100 ARG A N 1
ATOM 746 C CA . ARG A 1 100 ? 3.268 2.934 21.750 1.00 90.19 100 ARG A CA 1
ATOM 747 C C . ARG A 1 100 ? 3.376 4.408 22.140 1.00 90.19 100 ARG A C 1
ATOM 749 O O . ARG A 1 100 ? 3.658 5.246 21.287 1.00 90.19 100 ARG A O 1
ATOM 756 N N . GLY A 1 101 ? 3.172 4.717 23.421 1.00 90.25 101 GLY A N 1
ATOM 757 C CA . GLY A 1 101 ? 3.245 6.091 23.928 1.00 90.25 101 GLY A CA 1
ATOM 758 C C . GLY A 1 101 ? 2.214 7.003 23.259 1.00 90.25 101 GLY A C 1
ATOM 759 O O . GLY A 1 101 ? 1.033 6.657 23.192 1.00 90.25 101 GLY A O 1
ATOM 760 N N . THR A 1 102 ? 2.671 8.135 22.722 1.00 85.88 102 THR A N 1
ATOM 761 C CA . THR A 1 102 ? 1.838 9.114 21.999 1.00 85.88 102 THR A CA 1
ATOM 762 C C . THR A 1 102 ? 1.203 8.550 20.724 1.00 85.88 102 THR A C 1
ATOM 764 O O . THR A 1 102 ? 0.169 9.041 20.293 1.00 85.88 102 THR A O 1
ATOM 767 N N . GLY A 1 103 ? 1.762 7.478 20.151 1.00 84.88 103 GLY A N 1
ATOM 768 C CA . GLY A 1 103 ? 1.206 6.774 18.990 1.00 84.88 103 GLY A CA 1
ATOM 769 C C . GLY A 1 103 ? 0.299 5.588 19.338 1.00 84.88 103 GLY A C 1
ATOM 770 O O . GLY A 1 103 ? 0.029 4.763 18.473 1.00 84.88 103 GLY A O 1
ATOM 771 N N . SER A 1 104 ? -0.135 5.430 20.593 1.00 89.94 104 SER A N 1
ATOM 772 C CA . SER A 1 104 ? -0.911 4.254 21.038 1.00 89.94 104 SER A CA 1
ATOM 773 C C . SER A 1 104 ? -2.315 4.133 20.432 1.00 89.94 104 SER A C 1
ATOM 775 O O . SER A 1 104 ? -2.883 3.044 20.453 1.00 89.94 104 SER A O 1
ATOM 777 N N . ALA A 1 105 ? -2.853 5.206 19.848 1.00 90.56 105 ALA A N 1
ATOM 778 C CA . ALA A 1 105 ? -4.106 5.195 19.089 1.00 90.56 105 ALA A CA 1
ATOM 779 C C . ALA A 1 105 ? -3.921 4.850 17.594 1.00 90.56 105 ALA A C 1
ATOM 781 O O . ALA A 1 105 ? -4.896 4.764 16.848 1.00 90.56 105 ALA A O 1
ATOM 782 N N . TRP A 1 106 ? -2.684 4.622 17.143 1.00 93.56 106 TRP A N 1
ATOM 783 C CA . TRP A 1 106 ? -2.362 4.329 15.746 1.00 93.56 106 TRP A CA 1
ATOM 784 C C . TRP A 1 106 ? -2.038 2.856 15.532 1.00 93.56 106 TRP A C 1
ATOM 786 O O . TRP A 1 106 ? -1.439 2.196 16.388 1.00 93.56 106 TRP A O 1
ATOM 796 N N . ILE A 1 107 ? -2.395 2.339 14.358 1.00 96.31 107 ILE A N 1
ATOM 797 C CA . ILE A 1 107 ? -2.071 0.973 13.941 1.00 96.31 107 ILE A CA 1
ATOM 798 C C . ILE A 1 107 ? -1.263 1.014 12.643 1.00 96.31 107 ILE A C 1
ATOM 800 O O . ILE A 1 107 ? -1.661 1.633 11.665 1.00 96.31 107 ILE A O 1
ATOM 804 N N . GLY A 1 108 ? -0.126 0.324 12.629 1.00 96.50 108 GLY A N 1
ATOM 805 C CA . GLY A 1 108 ? 0.631 0.019 11.421 1.00 96.50 108 GLY A CA 1
ATOM 806 C C . GLY A 1 108 ? 0.246 -1.353 10.875 1.00 96.50 108 GLY A C 1
ATOM 807 O O . GLY A 1 108 ? 0.231 -2.343 11.618 1.00 96.50 108 GLY A O 1
ATOM 808 N N . VAL A 1 109 ? -0.040 -1.412 9.580 1.00 97.50 109 VAL A N 1
ATOM 809 C CA . VAL A 1 109 ? -0.307 -2.633 8.821 1.00 97.50 109 VAL A CA 1
ATOM 810 C C . VAL A 1 109 ? 0.728 -2.735 7.716 1.00 97.50 109 VAL A C 1
ATOM 812 O O . VAL A 1 109 ? 0.763 -1.886 6.833 1.00 97.50 109 VAL A O 1
ATOM 815 N N . SER A 1 110 ? 1.542 -3.785 7.740 1.00 97.12 110 SER A N 1
ATOM 816 C CA . SER A 1 110 ? 2.495 -4.054 6.668 1.00 97.12 110 SER A CA 1
ATOM 817 C C . SER A 1 110 ? 2.429 -5.482 6.155 1.00 97.12 110 SER A C 1
ATOM 819 O O . SER A 1 110 ? 2.075 -6.411 6.888 1.00 97.12 110 SER A O 1
ATOM 821 N N . TRP A 1 111 ? 2.726 -5.659 4.872 1.00 96.44 111 TRP A N 1
ATOM 822 C CA . TRP A 1 111 ? 2.769 -6.961 4.211 1.00 96.44 111 TRP A CA 1
ATOM 823 C C . TRP A 1 111 ? 3.750 -6.932 3.034 1.00 96.44 111 TRP A C 1
ATOM 825 O O . TRP A 1 111 ? 4.168 -5.863 2.588 1.00 96.44 111 TRP A O 1
ATOM 835 N N . THR A 1 112 ? 4.151 -8.114 2.570 1.00 95.38 112 THR A N 1
ATOM 836 C CA . THR A 1 112 ? 5.046 -8.281 1.418 1.00 95.38 112 THR A CA 1
ATOM 837 C C . THR A 1 112 ? 4.265 -8.901 0.273 1.00 95.38 112 THR A C 1
ATOM 839 O O . THR A 1 112 ? 3.551 -9.881 0.492 1.00 95.38 112 THR A O 1
ATOM 842 N N . ASP A 1 113 ? 4.405 -8.328 -0.921 1.00 92.56 113 ASP A N 1
ATOM 843 C CA . ASP A 1 113 ? 3.658 -8.706 -2.125 1.00 92.56 113 ASP A CA 1
ATOM 844 C C . ASP A 1 113 ? 2.137 -8.723 -1.856 1.00 92.56 113 ASP A C 1
ATOM 846 O O . ASP A 1 113 ? 1.665 -7.924 -1.057 1.00 92.56 113 ASP A O 1
ATOM 850 N N . GLY A 1 114 ? 1.307 -9.523 -2.527 1.00 92.06 114 GLY A N 1
ATOM 851 C CA . GLY A 1 114 ? -0.129 -9.599 -2.195 1.00 92.06 114 GLY A CA 1
ATOM 852 C C . GLY A 1 114 ? -1.000 -8.461 -2.761 1.00 92.06 114 GLY A C 1
ATOM 853 O O . GLY A 1 114 ? -0.672 -7.935 -3.824 1.00 92.06 114 GLY A O 1
ATOM 854 N N . PRO A 1 115 ? -2.127 -8.096 -2.116 1.00 95.00 115 PRO A N 1
ATOM 855 C CA . PRO A 1 115 ? -3.135 -7.206 -2.698 1.00 95.00 115 PRO A CA 1
ATOM 856 C C . PRO A 1 115 ? -2.653 -5.767 -2.839 1.00 95.00 115 PRO A C 1
ATOM 858 O O . PRO A 1 115 ? -1.648 -5.364 -2.238 1.00 95.00 115 PRO A O 1
ATOM 861 N N . ARG A 1 116 ? -3.403 -4.977 -3.613 1.00 94.00 116 ARG A N 1
ATOM 862 C CA . ARG A 1 116 ? -3.110 -3.556 -3.813 1.00 94.00 116 ARG A CA 1
ATOM 863 C C . ARG A 1 116 ? -3.269 -2.799 -2.497 1.00 94.00 116 ARG A C 1
ATOM 865 O O . ARG A 1 116 ? -4.159 -3.077 -1.692 1.00 94.00 116 ARG A O 1
ATOM 872 N N . GLU A 1 117 ? -2.433 -1.785 -2.297 1.00 93.50 117 GLU A N 1
ATOM 873 C CA . GLU A 1 117 ? -2.503 -0.934 -1.103 1.00 93.50 117 GLU A CA 1
ATOM 874 C C . GLU A 1 117 ? -3.874 -0.262 -0.966 1.00 93.50 117 GLU A C 1
ATOM 876 O O . GLU A 1 117 ? -4.419 -0.207 0.131 1.00 93.50 117 GLU A O 1
ATOM 881 N N . SER A 1 118 ? -4.472 0.168 -2.081 1.00 92.25 118 SER A N 1
ATOM 882 C CA . SER A 1 118 ? -5.809 0.767 -2.112 1.00 92.25 118 SER A CA 1
ATOM 883 C C . SER A 1 118 ? -6.906 -0.183 -1.622 1.00 92.25 118 SER A C 1
ATOM 885 O O . SER A 1 118 ? -7.805 0.247 -0.901 1.00 92.25 118 SER A O 1
ATOM 887 N N . GLU A 1 119 ? -6.823 -1.473 -1.951 1.00 93.94 119 GLU A N 1
ATOM 888 C CA . GLU A 1 119 ? -7.791 -2.487 -1.518 1.00 93.94 119 GLU A CA 1
ATOM 889 C C . GLU A 1 119 ? -7.670 -2.768 -0.019 1.00 93.94 119 GLU A C 1
ATOM 891 O O . GLU A 1 119 ? -8.674 -2.819 0.694 1.00 93.94 119 GLU A O 1
ATOM 896 N N . VAL A 1 120 ? -6.439 -2.897 0.486 1.00 95.69 120 VAL A N 1
ATOM 897 C CA . VAL A 1 120 ? -6.195 -3.060 1.926 1.00 95.69 120 VAL A CA 1
ATOM 898 C C . VAL A 1 120 ? -6.636 -1.809 2.675 1.00 95.69 120 VAL A C 1
ATOM 900 O O . VAL A 1 120 ? -7.320 -1.920 3.692 1.00 95.69 120 VAL A O 1
ATOM 903 N N . LYS A 1 121 ? -6.312 -0.623 2.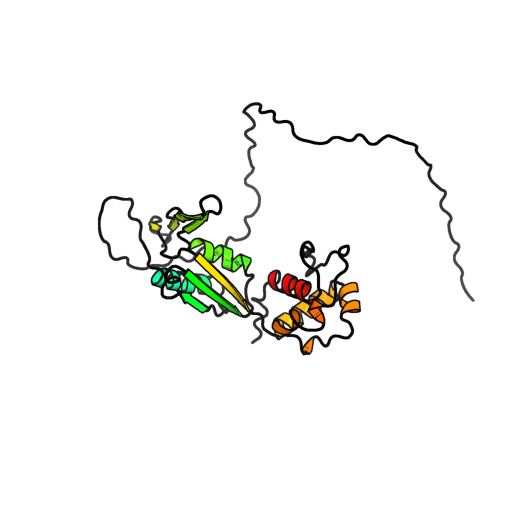147 1.00 94.31 121 LYS A N 1
ATOM 904 C CA . LYS A 1 121 ? -6.707 0.670 2.705 1.00 94.31 121 LYS A CA 1
ATOM 905 C C . LYS A 1 121 ? -8.223 0.802 2.829 1.00 94.31 121 LYS A C 1
ATOM 907 O O . LYS A 1 121 ? -8.698 1.178 3.895 1.00 94.31 121 LYS A O 1
ATOM 912 N N . ALA A 1 122 ? -8.975 0.422 1.797 1.00 93.25 122 ALA A N 1
ATOM 913 C CA . ALA A 1 122 ? -10.436 0.445 1.823 1.00 93.25 122 ALA A CA 1
ATOM 914 C C . ALA A 1 122 ? -11.022 -0.433 2.946 1.00 93.25 122 ALA A C 1
ATOM 916 O O . ALA A 1 122 ? -12.001 -0.047 3.583 1.00 93.25 122 ALA A O 1
ATOM 917 N N . VAL A 1 123 ? -10.401 -1.582 3.236 1.00 93.50 123 VAL A N 1
ATOM 918 C CA . VAL A 1 123 ? -10.807 -2.457 4.348 1.00 93.50 123 VAL A CA 1
ATOM 919 C C . VAL A 1 123 ? -10.431 -1.850 5.701 1.00 93.50 123 VAL A C 1
ATOM 921 O O . VAL A 1 123 ? -11.262 -1.805 6.610 1.00 93.50 123 VAL A O 1
ATOM 924 N N . VAL A 1 124 ? -9.187 -1.385 5.866 1.00 94.19 124 VAL A N 1
ATOM 925 C CA . VAL A 1 124 ? -8.712 -0.906 7.176 1.00 94.19 124 VAL A CA 1
ATOM 926 C C . VAL A 1 124 ? -9.283 0.460 7.565 1.00 94.19 124 VAL A C 1
ATOM 928 O O . VAL A 1 124 ? -9.440 0.738 8.752 1.00 94.19 124 VAL A O 1
ATOM 931 N N . ASP A 1 125 ? -9.680 1.277 6.587 1.00 90.75 125 ASP A N 1
ATOM 932 C CA . ASP A 1 125 ? -10.357 2.559 6.807 1.00 90.75 125 ASP A CA 1
ATOM 933 C C . ASP A 1 125 ? -11.757 2.392 7.431 1.00 90.75 125 ASP A C 1
ATOM 935 O O . ASP A 1 125 ? -12.324 3.353 7.952 1.00 90.75 125 ASP A O 1
ATOM 939 N N . GLY A 1 126 ? -12.304 1.173 7.474 1.00 89.94 126 GLY A N 1
ATOM 940 C CA . GLY A 1 126 ? -13.496 0.857 8.264 1.00 89.94 126 GLY A CA 1
ATOM 941 C C . GLY A 1 126 ? -13.265 0.876 9.782 1.00 89.94 126 GLY A C 1
ATOM 942 O O . GLY A 1 126 ? -14.221 1.020 10.539 1.00 89.94 126 GLY A O 1
ATOM 943 N N . PHE A 1 127 ? -12.013 0.774 10.241 1.00 91.25 127 PHE A N 1
ATOM 944 C CA . PHE A 1 127 ? -11.671 0.655 11.664 1.00 91.25 127 PHE A CA 1
ATOM 945 C C . PHE A 1 127 ? -11.248 1.965 12.333 1.00 91.25 127 PHE A C 1
ATOM 947 O O . PHE A 1 127 ? -10.961 1.959 13.528 1.00 91.25 127 PHE A O 1
ATOM 954 N N . ARG A 1 128 ? -11.176 3.077 11.594 1.00 91.69 128 ARG A N 1
ATOM 955 C CA . ARG A 1 128 ? -10.795 4.368 12.184 1.00 91.69 128 ARG A CA 1
ATOM 956 C C . ARG A 1 128 ? -11.954 5.033 12.932 1.00 91.69 128 ARG A C 1
ATOM 958 O O . ARG A 1 128 ? -13.095 4.994 12.462 1.00 91.69 128 ARG A O 1
ATOM 965 N N . SER A 1 129 ? -11.632 5.692 14.040 1.00 90.81 129 SER A N 1
ATOM 966 C CA . SER A 1 129 ? -12.526 6.509 14.870 1.00 90.81 129 SER A CA 1
ATOM 967 C C . SER A 1 129 ? -12.319 8.007 14.723 1.00 90.81 129 SER A C 1
ATOM 969 O O . SER A 1 129 ? -13.125 8.764 15.254 1.00 90.81 129 SER A O 1
ATOM 971 N N . ALA A 1 130 ? -11.283 8.453 14.015 1.00 89.69 130 ALA A N 1
ATOM 972 C CA . ALA A 1 130 ? -11.009 9.870 13.839 1.00 89.69 130 ALA A CA 1
ATOM 973 C C . ALA A 1 130 ? -10.541 10.196 12.416 1.00 89.69 130 ALA A C 1
ATOM 975 O O . ALA A 1 130 ? -10.127 9.324 11.645 1.00 89.69 130 ALA A O 1
ATOM 976 N N . SER A 1 131 ? -10.633 11.472 12.056 1.00 88.56 131 SER A N 1
ATOM 977 C CA . SER A 1 131 ? -10.051 12.024 10.837 1.00 88.56 131 SER A CA 1
ATOM 978 C C . SER A 1 131 ? -9.456 13.391 11.132 1.00 88.56 131 SER A C 1
ATOM 980 O O . SER A 1 131 ? -10.063 14.194 11.833 1.00 88.56 131 SER A O 1
ATOM 982 N N . PHE A 1 132 ? -8.275 13.664 10.586 1.00 88.12 132 PHE A N 1
ATOM 983 C CA . PHE A 1 132 ? -7.659 14.980 10.697 1.00 88.12 132 PHE A CA 1
ATOM 984 C C . PHE A 1 132 ? -8.401 16.001 9.824 1.00 88.12 132 PHE A C 1
ATOM 986 O O . PHE A 1 132 ? -8.711 15.717 8.662 1.00 88.12 132 PHE A O 1
ATOM 993 N N . ASN A 1 133 ? -8.654 17.183 10.378 1.00 89.75 133 ASN A N 1
ATOM 994 C CA . ASN A 1 133 ? -9.266 18.320 9.711 1.00 89.75 133 ASN A CA 1
ATOM 995 C C . ASN A 1 133 ? -8.241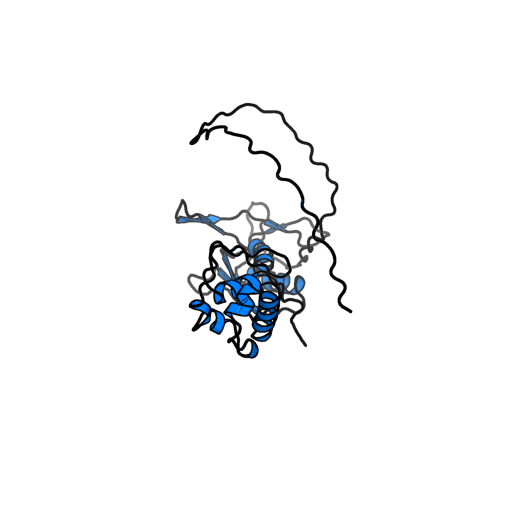 19.453 9.595 1.00 89.75 133 ASN A C 1
ATOM 997 O O . ASN A 1 133 ? -7.927 20.142 10.564 1.00 89.75 133 ASN A O 1
ATOM 1001 N N . GLY A 1 134 ? -7.733 19.657 8.378 1.00 90.38 134 GLY A N 1
ATOM 1002 C CA . GLY A 1 134 ? -6.709 20.666 8.111 1.00 90.38 134 GLY A CA 1
ATOM 1003 C C . GLY A 1 134 ? -7.184 22.116 8.251 1.00 90.38 134 GLY A C 1
ATOM 1004 O O . GLY A 1 134 ? -6.343 23.001 8.339 1.00 90.38 134 GLY A O 1
ATOM 1005 N N . MET A 1 135 ? -8.497 22.380 8.287 1.00 94.62 135 MET A N 1
ATOM 1006 C CA . MET A 1 135 ? -9.018 23.740 8.482 1.00 94.62 135 MET A CA 1
ATOM 1007 C C . MET A 1 135 ? -8.979 24.173 9.948 1.00 94.62 135 MET A C 1
ATOM 1009 O O . MET A 1 135 ? -8.806 25.355 10.230 1.00 94.62 135 MET A O 1
ATOM 1013 N N . THR A 1 136 ? -9.159 23.229 10.872 1.00 93.31 136 THR A N 1
ATOM 1014 C CA . THR A 1 136 ? -9.162 23.476 12.322 1.00 93.31 136 THR A CA 1
ATOM 1015 C C . THR A 1 136 ? -7.881 23.009 13.010 1.00 93.31 136 THR A C 1
ATOM 1017 O O . THR A 1 136 ? -7.734 23.233 14.208 1.00 93.31 136 THR A O 1
ATOM 1020 N N . ASP A 1 137 ? -6.975 22.364 12.269 1.00 92.31 137 ASP A N 1
ATOM 1021 C CA . ASP A 1 137 ? -5.756 21.725 12.780 1.00 92.31 137 ASP A CA 1
ATOM 1022 C C . ASP A 1 137 ? -6.042 20.748 13.940 1.00 92.31 137 ASP A C 1
ATOM 1024 O O . ASP A 1 137 ? -5.325 20.669 14.936 1.00 92.31 137 ASP A O 1
ATOM 1028 N N . SER A 1 138 ? -7.154 20.012 13.838 1.00 89.38 138 SER A N 1
ATOM 1029 C CA . SER A 1 138 ? -7.651 19.121 14.894 1.00 89.38 138 SER A CA 1
ATOM 1030 C C . SER A 1 138 ? -8.162 17.790 14.341 1.00 89.38 138 SER A C 1
ATOM 1032 O O . SER A 1 138 ? -8.354 17.628 13.138 1.00 89.38 138 SER A O 1
ATOM 1034 N N . TYR A 1 139 ? -8.394 16.814 15.224 1.00 88.00 139 TYR A N 1
ATOM 1035 C CA . TYR A 1 139 ? -9.036 15.547 14.865 1.00 88.00 139 TYR A CA 1
ATOM 1036 C C . TYR A 1 139 ? -10.535 15.600 15.146 1.00 88.00 139 TYR A C 1
ATOM 1038 O O . TYR A 1 139 ? -10.949 15.840 16.281 1.00 88.00 139 TYR A O 1
ATOM 1046 N N . ASP A 1 140 ? -11.330 15.303 14.123 1.00 90.75 140 ASP A N 1
ATOM 1047 C CA . ASP A 1 140 ? -12.771 15.117 14.237 1.00 90.75 140 ASP A CA 1
ATOM 1048 C C . ASP A 1 140 ? -13.073 13.642 14.512 1.00 90.75 140 ASP A C 1
ATOM 1050 O O . ASP A 1 140 ? -12.517 12.741 13.875 1.00 90.75 140 ASP A O 1
ATOM 1054 N N . THR A 1 141 ? -13.967 13.385 15.467 1.00 88.81 141 THR A N 1
ATOM 1055 C CA . THR A 1 141 ? -14.434 12.023 15.754 1.00 88.81 141 THR A CA 1
ATOM 1056 C C . THR A 1 141 ? -15.360 11.559 14.635 1.00 88.81 141 THR A C 1
ATOM 1058 O O . THR A 1 141 ? -16.328 12.236 14.289 1.00 88.81 141 THR A O 1
ATOM 1061 N N . LEU A 1 142 ? -15.073 10.389 14.075 1.00 87.75 142 LEU A N 1
ATOM 1062 C CA . LEU A 1 142 ? -15.920 9.744 13.082 1.00 87.75 142 LEU A CA 1
ATOM 1063 C C . LEU A 1 142 ? -17.141 9.102 13.753 1.00 87.75 142 LEU A C 1
ATOM 1065 O O . LEU A 1 142 ? -17.050 8.659 14.900 1.00 87.75 142 LEU A O 1
ATOM 1069 N N . PRO A 1 143 ? -18.284 9.027 13.048 1.00 85.50 143 PRO A N 1
ATOM 1070 C CA . PRO A 1 143 ? -19.486 8.420 13.598 1.00 85.50 143 PRO A CA 1
ATOM 1071 C C . PRO A 1 143 ? -19.267 6.938 13.919 1.00 85.50 143 PRO A C 1
ATOM 1073 O O . PRO A 1 143 ? -18.556 6.222 13.205 1.00 85.50 143 PRO A O 1
ATOM 1076 N N . ASP A 1 144 ? -19.935 6.479 14.978 1.00 86.81 144 ASP A N 1
ATOM 1077 C CA . ASP A 1 144 ? -20.024 5.061 15.315 1.00 86.81 144 ASP A CA 1
ATOM 1078 C C . ASP A 1 144 ? -20.641 4.288 14.137 1.00 86.81 144 ASP A C 1
ATOM 1080 O O . ASP A 1 144 ? -21.483 4.806 13.395 1.00 86.81 144 ASP A O 1
ATOM 1084 N N . ARG A 1 145 ? -20.225 3.036 13.948 1.00 84.81 145 ARG A N 1
ATOM 1085 C CA . ARG A 1 145 ? -20.592 2.245 12.767 1.00 84.81 145 ARG A CA 1
ATOM 1086 C C . ARG A 1 145 ? -21.553 1.126 13.133 1.00 84.81 145 ARG A C 1
ATOM 1088 O O . ARG A 1 145 ? -21.317 0.416 14.101 1.00 84.81 145 ARG A O 1
ATOM 1095 N N . LEU A 1 146 ? -22.588 0.920 12.321 1.00 85.44 146 LEU A N 1
ATOM 1096 C CA . LEU A 1 146 ? -23.435 -0.273 12.403 1.00 85.44 146 LEU A CA 1
ATOM 1097 C C . LEU A 1 146 ? -22.692 -1.467 11.797 1.00 85.44 146 LEU A C 1
ATOM 1099 O O . LEU A 1 146 ? -22.402 -1.474 10.600 1.00 85.44 146 LEU A O 1
ATOM 1103 N N . VAL A 1 147 ? -22.393 -2.476 12.612 1.00 83.88 147 VAL A N 1
ATOM 1104 C CA . VAL A 1 147 ? -21.693 -3.693 12.187 1.00 83.88 147 VAL A CA 1
ATOM 1105 C C . VAL A 1 147 ? -22.586 -4.903 12.439 1.00 83.88 147 VAL A C 1
ATOM 1107 O O . VAL A 1 147 ? -22.977 -5.187 13.569 1.00 83.88 147 VAL A O 1
ATOM 1110 N N . ALA A 1 148 ? -22.896 -5.645 11.374 1.00 81.00 148 ALA A N 1
ATOM 1111 C CA . ALA A 1 148 ? -23.571 -6.933 11.485 1.00 81.00 148 ALA A CA 1
ATOM 1112 C C . ALA A 1 148 ? -22.565 -7.989 11.961 1.00 81.00 148 ALA A C 1
ATOM 1114 O O . ALA A 1 148 ? -21.735 -8.479 11.192 1.00 81.00 148 ALA A O 1
ATOM 1115 N N . ILE A 1 149 ? -22.624 -8.305 13.253 1.00 69.94 149 ILE A N 1
ATOM 1116 C CA . ILE A 1 149 ? -21.734 -9.274 13.895 1.00 69.94 149 ILE A CA 1
ATOM 1117 C C . ILE A 1 149 ? -22.066 -10.690 13.449 1.00 69.94 149 ILE A C 1
ATOM 1119 O O . ILE A 1 149 ? -21.134 -11.457 13.257 1.00 69.94 149 ILE A O 1
ATOM 1123 N N . SER A 1 150 ? -23.349 -11.015 13.248 1.00 70.88 150 SER A N 1
ATOM 1124 C CA . SER A 1 150 ? -23.850 -12.293 12.723 1.00 70.88 150 SER A CA 1
ATOM 1125 C C . SER A 1 150 ? -25.069 -12.079 11.819 1.00 70.88 150 SER A C 1
ATOM 1127 O O . SER A 1 150 ? -25.642 -10.993 11.809 1.00 70.88 150 SER A O 1
ATOM 1129 N N . THR A 1 151 ? -25.450 -13.086 11.026 1.00 72.81 151 THR A N 1
ATOM 1130 C CA . THR A 1 151 ? -26.640 -13.014 10.151 1.00 72.81 151 THR A CA 1
ATOM 1131 C C . THR A 1 151 ? -27.957 -13.055 10.903 1.00 72.81 151 THR A C 1
ATOM 1133 O O . THR A 1 151 ? -28.969 -12.608 10.373 1.00 72.81 151 THR A O 1
ATOM 1136 N N . ASP A 1 152 ? -27.926 -13.581 12.122 1.00 79.25 152 ASP A N 1
ATOM 1137 C CA . ASP A 1 152 ? -29.125 -13.958 12.865 1.00 79.25 152 ASP A CA 1
ATOM 1138 C C . ASP A 1 152 ? -29.415 -12.953 13.990 1.00 79.25 152 ASP A C 1
ATOM 1140 O O . ASP A 1 152 ? -30.389 -13.095 14.726 1.00 79.25 152 ASP A O 1
ATOM 1144 N N . GLN A 1 153 ? -28.565 -11.929 14.131 1.00 73.69 153 GLN A N 1
ATOM 1145 C CA . GLN A 1 153 ? -28.715 -10.861 15.110 1.00 73.69 153 GLN A CA 1
ATOM 1146 C C . GLN A 1 153 ? -28.742 -9.490 14.445 1.00 73.69 153 GLN A C 1
ATOM 1148 O O . GLN A 1 153 ? -28.196 -9.279 13.360 1.00 73.69 153 GLN A O 1
ATOM 1153 N N . LEU A 1 154 ? -29.396 -8.550 15.126 1.00 82.06 154 LEU A N 1
ATOM 1154 C CA . LEU A 1 154 ? -29.430 -7.158 14.705 1.00 82.06 154 LEU A CA 1
ATOM 1155 C C . LEU A 1 154 ? -28.006 -6.572 14.681 1.00 82.06 154 LEU A C 1
ATOM 1157 O O . LEU A 1 154 ? -27.175 -6.949 15.509 1.00 82.06 154 LEU A O 1
ATOM 1161 N N . PRO A 1 155 ? -27.709 -5.647 13.752 1.00 82.75 155 PRO A N 1
ATOM 1162 C CA . PRO A 1 155 ? -26.433 -4.948 13.740 1.00 82.75 155 PRO A CA 1
ATOM 1163 C C . PRO A 1 155 ? -26.217 -4.160 15.034 1.00 82.75 155 PRO A C 1
ATOM 1165 O O . PRO A 1 155 ? -27.138 -3.517 15.538 1.00 82.75 155 PRO A O 1
ATOM 1168 N N . GLU A 1 156 ? -24.986 -4.168 15.533 1.00 85.62 156 GLU A N 1
ATOM 1169 C CA . GLU A 1 156 ? -24.599 -3.412 16.723 1.00 85.62 156 GLU A CA 1
ATOM 1170 C C . GLU A 1 156 ? -23.895 -2.112 16.333 1.00 85.62 156 GLU A C 1
ATOM 1172 O O . GLU A 1 156 ? -23.188 -2.049 15.323 1.00 85.62 156 GLU A O 1
ATOM 1177 N N . MET A 1 157 ? -24.067 -1.070 17.149 1.00 88.00 157 MET A N 1
ATOM 1178 C CA . MET A 1 157 ? -23.267 0.149 17.042 1.00 88.00 157 MET A CA 1
ATOM 1179 C C . MET A 1 157 ? -21.877 -0.126 17.610 1.00 88.00 157 MET A C 1
ATOM 1181 O O . MET A 1 157 ? -21.738 -0.524 18.763 1.00 88.00 157 MET A O 1
ATOM 1185 N N . VAL A 1 158 ? -20.840 0.104 16.813 1.00 89.62 158 VAL A N 1
ATOM 1186 C CA . VAL A 1 158 ? -19.452 -0.176 17.173 1.00 89.62 158 VAL A CA 1
ATOM 1187 C C . VAL A 1 158 ? -18.603 1.082 17.060 1.00 89.62 158 VAL A C 1
ATOM 1189 O O . VAL A 1 158 ? -18.621 1.777 16.041 1.00 89.62 158 VAL A O 1
ATOM 1192 N N . ARG A 1 159 ? -17.786 1.317 18.089 1.00 89.56 159 ARG A N 1
ATOM 1193 C CA . ARG A 1 159 ? -16.682 2.276 18.065 1.00 89.56 159 ARG A CA 1
ATOM 1194 C C . ARG A 1 159 ? -15.355 1.540 18.186 1.00 89.56 159 ARG A C 1
ATOM 1196 O O . ARG A 1 159 ? -15.074 0.898 19.194 1.00 89.56 159 ARG A O 1
ATOM 1203 N N . TYR A 1 160 ? -14.516 1.662 17.170 1.00 91.88 160 TYR A N 1
ATOM 1204 C CA . TYR A 1 160 ? -13.142 1.174 17.224 1.00 91.88 160 TYR A CA 1
ATOM 1205 C C . TYR A 1 160 ? -12.236 2.194 17.914 1.00 91.88 160 TYR A C 1
ATOM 1207 O O . TYR A 1 160 ? -12.497 3.387 17.862 1.00 91.88 160 TYR A O 1
ATOM 1215 N N . GLY A 1 161 ? -11.181 1.735 18.576 1.00 88.44 161 GLY A N 1
ATOM 1216 C CA . GLY A 1 161 ? -10.294 2.587 19.375 1.00 88.44 161 GLY A CA 1
ATOM 1217 C C . GLY A 1 161 ? -9.062 3.074 18.619 1.00 88.44 161 GLY A C 1
ATOM 1218 O O . GLY A 1 161 ? -8.012 3.226 19.232 1.00 88.44 161 GLY A O 1
ATOM 1219 N N . CYS A 1 162 ? -9.130 3.199 17.294 1.00 91.75 162 CYS A N 1
ATOM 1220 C CA . CYS A 1 162 ? -7.980 3.529 16.458 1.00 91.75 162 CYS A CA 1
ATOM 1221 C C . CYS A 1 162 ? -8.217 4.833 15.700 1.00 91.75 162 CYS A C 1
ATOM 1223 O O . CYS A 1 162 ? -9.100 4.892 14.853 1.00 91.75 162 CYS A O 1
ATOM 1225 N N . ASP A 1 163 ? -7.394 5.850 15.933 1.00 90.62 163 ASP A N 1
ATOM 1226 C CA . ASP A 1 163 ? -7.547 7.151 15.274 1.00 90.62 163 ASP A CA 1
ATOM 1227 C C . ASP A 1 163 ? -7.059 7.120 13.823 1.00 90.62 163 ASP A C 1
ATOM 1229 O O . ASP A 1 163 ? -7.637 7.771 12.954 1.00 90.62 163 ASP A O 1
ATOM 1233 N N . GLY A 1 164 ? -6.025 6.323 13.542 1.00 90.06 164 GLY A N 1
ATOM 1234 C CA . GLY A 1 164 ? -5.417 6.241 12.221 1.00 90.06 164 GLY A CA 1
ATOM 1235 C C . GLY A 1 164 ? -4.721 4.912 11.954 1.00 90.06 164 GLY A C 1
ATOM 1236 O O . GLY A 1 164 ? -4.138 4.289 12.847 1.00 90.06 164 GLY A O 1
ATOM 1237 N N . VAL A 1 165 ? -4.767 4.490 10.689 1.00 93.94 165 VAL A N 1
ATOM 1238 C CA . VAL A 1 165 ? -4.096 3.279 10.210 1.00 93.94 165 VAL A CA 1
ATOM 1239 C C . VAL A 1 165 ? -3.111 3.645 9.109 1.00 93.94 165 VAL A C 1
ATOM 1241 O O . VAL A 1 165 ? -3.506 4.186 8.076 1.00 93.94 165 VAL A O 1
ATOM 1244 N N . ASN A 1 166 ? -1.843 3.305 9.321 1.00 94.19 166 ASN A N 1
ATOM 1245 C CA . ASN A 1 166 ? -0.804 3.406 8.304 1.00 94.19 166 ASN A CA 1
ATOM 1246 C C . ASN A 1 166 ? -0.658 2.052 7.618 1.00 94.19 166 ASN A C 1
ATOM 1248 O O . ASN A 1 166 ? -0.469 1.036 8.288 1.00 94.19 166 ASN A O 1
ATOM 1252 N N . VAL A 1 167 ? -0.753 2.047 6.293 1.00 95.69 167 VAL A N 1
ATOM 1253 C CA . VAL A 1 167 ? -0.548 0.859 5.465 1.00 95.69 167 VAL A CA 1
ATOM 1254 C C . VAL A 1 167 ? 0.784 0.980 4.743 1.00 95.69 167 VAL A C 1
ATOM 1256 O O . VAL A 1 167 ? 1.113 2.041 4.226 1.00 95.69 167 VAL A O 1
ATOM 1259 N N . GLU A 1 168 ? 1.556 -0.097 4.728 1.00 94.50 168 GLU A N 1
ATOM 1260 C CA . GLU A 1 168 ? 2.828 -0.149 4.018 1.00 94.50 168 GLU A CA 1
ATOM 1261 C C . GLU A 1 168 ? 2.974 -1.494 3.310 1.00 94.50 168 GLU A C 1
ATOM 1263 O O . GLU A 1 168 ? 2.939 -2.559 3.930 1.00 94.50 168 GLU A O 1
ATOM 1268 N N . ARG A 1 169 ? 3.147 -1.450 1.991 1.00 94.94 169 ARG A N 1
ATOM 1269 C CA . ARG A 1 169 ? 3.378 -2.638 1.173 1.00 94.94 169 ARG A CA 1
ATOM 1270 C C . ARG A 1 169 ? 4.841 -2.698 0.762 1.00 94.94 169 ARG A C 1
ATOM 1272 O O . ARG A 1 169 ? 5.345 -1.784 0.114 1.00 94.94 169 ARG A O 1
ATOM 1279 N N . HIS A 1 170 ? 5.502 -3.795 1.105 1.00 94.75 170 HIS A N 1
ATOM 1280 C CA . HIS A 1 170 ? 6.849 -4.103 0.639 1.00 94.75 170 HIS A CA 1
ATOM 1281 C C . HIS A 1 170 ? 6.792 -5.016 -0.587 1.00 94.75 170 HIS A C 1
ATOM 1283 O O . HIS A 1 170 ? 5.862 -5.810 -0.734 1.00 94.75 170 HIS A O 1
ATOM 1289 N N . TYR A 1 171 ? 7.814 -4.936 -1.434 1.00 94.38 171 TYR A N 1
ATOM 1290 C CA . TYR A 1 171 ? 7.902 -5.705 -2.673 1.00 94.38 171 TYR A CA 1
ATOM 1291 C C . TYR A 1 171 ? 9.109 -6.634 -2.637 1.00 94.38 171 TYR A C 1
ATOM 1293 O O . TYR A 1 171 ? 10.216 -6.197 -2.306 1.00 94.38 171 TYR A O 1
ATOM 1301 N N . SER A 1 172 ? 8.909 -7.905 -2.980 1.00 94.44 172 SER A N 1
ATOM 1302 C CA . SER A 1 172 ? 10.026 -8.824 -3.184 1.00 94.44 172 SER A CA 1
ATOM 1303 C C . SER A 1 172 ? 10.795 -8.479 -4.467 1.00 94.44 172 SER A C 1
ATOM 1305 O O . SER A 1 172 ? 10.214 -7.929 -5.408 1.00 94.44 172 SER A O 1
ATOM 1307 N N . PRO A 1 173 ? 12.091 -8.837 -4.563 1.00 94.50 173 PRO A N 1
ATOM 1308 C CA . PRO A 1 173 ? 12.840 -8.683 -5.808 1.00 94.50 173 PRO A CA 1
ATOM 1309 C C . PRO A 1 173 ? 12.144 -9.374 -6.986 1.00 94.50 173 PRO A C 1
ATOM 1311 O O . PRO A 1 173 ? 11.984 -8.770 -8.038 1.00 94.50 173 PRO A O 1
ATOM 1314 N N . ALA A 1 174 ? 11.615 -10.587 -6.795 1.00 93.56 174 ALA A N 1
ATOM 1315 C CA . ALA A 1 174 ? 10.905 -11.319 -7.845 1.00 93.56 174 ALA A CA 1
ATOM 1316 C C . ALA A 1 174 ? 9.687 -10.550 -8.394 1.00 93.56 174 ALA A C 1
ATOM 1318 O O . ALA A 1 174 ? 9.477 -10.511 -9.612 1.00 93.56 174 ALA A O 1
ATOM 1319 N N . ALA A 1 175 ? 8.911 -9.901 -7.520 1.00 93.81 175 ALA A N 1
ATOM 1320 C CA . ALA A 1 175 ? 7.795 -9.055 -7.929 1.00 93.81 175 ALA A CA 1
ATOM 1321 C C . ALA A 1 175 ? 8.271 -7.823 -8.708 1.00 93.81 175 ALA A C 1
ATOM 1323 O O . ALA A 1 175 ? 7.760 -7.554 -9.795 1.00 93.81 175 ALA A O 1
ATOM 1324 N N . VAL A 1 176 ? 9.291 -7.121 -8.199 1.00 94.25 176 VAL A N 1
ATOM 1325 C CA . VAL A 1 176 ? 9.897 -5.961 -8.876 1.00 94.25 176 VAL A CA 1
ATOM 1326 C C . VAL A 1 176 ? 10.368 -6.342 -10.276 1.00 94.25 176 VAL A C 1
ATOM 1328 O O . VAL A 1 176 ? 10.027 -5.676 -11.248 1.00 94.25 176 VAL A O 1
ATOM 1331 N N . GLN A 1 177 ? 11.090 -7.449 -10.400 1.00 94.19 177 GLN A N 1
ATOM 1332 C CA . GLN A 1 177 ? 11.655 -7.931 -11.658 1.00 94.19 177 GLN A CA 1
ATOM 1333 C C . GLN A 1 177 ? 10.587 -8.361 -12.661 1.00 94.19 177 GLN A C 1
ATOM 1335 O O . GLN A 1 177 ? 10.745 -8.156 -13.863 1.00 94.19 177 GLN A O 1
ATOM 1340 N N . THR A 1 178 ? 9.509 -8.984 -12.183 1.00 94.50 178 THR A N 1
ATOM 1341 C CA . THR A 1 178 ? 8.392 -9.413 -13.033 1.00 94.50 178 THR A CA 1
ATOM 1342 C C . THR A 1 178 ? 7.630 -8.209 -13.565 1.00 94.50 178 THR A C 1
ATOM 1344 O O . THR A 1 178 ? 7.490 -8.073 -14.776 1.00 94.50 178 THR A O 1
ATOM 1347 N N . VAL A 1 179 ? 7.239 -7.288 -12.684 1.00 93.81 179 VAL A N 1
ATOM 1348 C CA . VAL A 1 179 ? 6.516 -6.071 -13.075 1.00 93.81 179 VAL A CA 1
ATOM 1349 C C . VAL A 1 179 ? 7.375 -5.170 -13.954 1.00 93.81 179 VAL A C 1
ATOM 1351 O O . VAL A 1 179 ? 6.865 -4.599 -14.907 1.00 93.81 179 VAL A O 1
ATOM 1354 N N . THR A 1 180 ? 8.682 -5.086 -13.698 1.00 93.25 180 THR A N 1
ATOM 1355 C CA . THR A 1 180 ? 9.596 -4.338 -14.573 1.00 93.25 180 THR A CA 1
ATOM 1356 C C . THR A 1 180 ? 9.600 -4.932 -15.977 1.00 93.25 180 THR A C 1
ATOM 1358 O O . THR A 1 180 ? 9.450 -4.193 -16.938 1.00 93.25 180 THR A O 1
ATOM 1361 N N . ARG A 1 181 ? 9.710 -6.260 -16.124 1.00 93.38 181 ARG A N 1
ATOM 1362 C CA . ARG A 1 181 ? 9.671 -6.908 -17.446 1.00 93.38 181 ARG A CA 1
ATOM 1363 C C . ARG A 1 181 ? 8.344 -6.690 -18.171 1.00 93.38 181 ARG A C 1
ATOM 1365 O O . ARG A 1 181 ? 8.368 -6.438 -19.368 1.00 93.38 181 ARG A O 1
ATOM 1372 N N . GLU A 1 182 ? 7.222 -6.771 -17.459 1.00 93.44 182 GLU A N 1
ATOM 1373 C CA . GLU A 1 182 ? 5.896 -6.463 -18.017 1.00 93.44 182 GLU A CA 1
ATOM 1374 C C . GLU A 1 182 ? 5.829 -5.008 -18.499 1.00 93.44 182 GLU A C 1
ATOM 1376 O O . GLU A 1 182 ? 5.501 -4.757 -19.653 1.00 93.44 182 GLU A O 1
ATOM 1381 N N . LEU A 1 183 ? 6.246 -4.058 -17.658 1.00 92.31 183 LEU A N 1
ATOM 1382 C CA . LEU A 1 183 ? 6.240 -2.638 -17.995 1.00 92.31 183 LEU A CA 1
ATOM 1383 C C . LEU A 1 183 ? 7.146 -2.323 -19.194 1.00 92.31 183 LEU A C 1
ATOM 1385 O O . LEU A 1 183 ? 6.783 -1.515 -20.042 1.00 92.31 183 LEU A O 1
ATOM 1389 N N . LEU A 1 184 ? 8.321 -2.950 -19.280 1.00 91.75 184 LEU A N 1
ATOM 1390 C CA . LEU A 1 184 ? 9.213 -2.794 -20.429 1.00 91.75 184 LEU A CA 1
ATOM 1391 C C . LEU A 1 184 ? 8.595 -3.365 -21.712 1.00 91.75 184 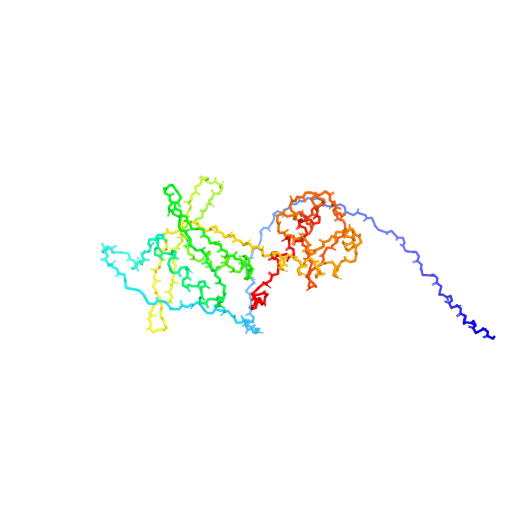LEU A C 1
ATOM 1393 O O . LEU A 1 184 ? 8.742 -2.759 -22.766 1.00 91.75 184 LEU A O 1
ATOM 1397 N N . ALA A 1 185 ? 7.889 -4.495 -21.627 1.00 91.81 185 ALA A N 1
ATOM 1398 C CA . ALA A 1 185 ? 7.204 -5.091 -22.773 1.00 91.81 185 ALA A CA 1
ATOM 1399 C C . ALA A 1 185 ? 6.012 -4.246 -23.258 1.00 91.81 185 ALA A C 1
ATOM 1401 O O . ALA A 1 185 ? 5.733 -4.218 -24.452 1.00 91.81 185 ALA A O 1
ATOM 1402 N N . ASP A 1 186 ? 5.341 -3.539 -22.347 1.00 91.25 186 ASP A N 1
ATOM 1403 C CA . ASP A 1 186 ? 4.228 -2.643 -22.675 1.00 91.25 186 ASP A CA 1
ATOM 1404 C C . ASP A 1 186 ? 4.700 -1.291 -23.254 1.00 91.25 186 ASP A C 1
ATOM 1406 O O . ASP A 1 186 ? 3.902 -0.548 -23.827 1.00 91.25 186 ASP A O 1
ATOM 1410 N N . ASN A 1 187 ? 5.983 -0.933 -23.095 1.00 90.94 187 ASN A N 1
ATOM 1411 C CA . ASN A 1 187 ? 6.502 0.395 -23.431 1.00 90.94 187 ASN A CA 1
ATOM 1412 C C . ASN A 1 187 ? 7.884 0.323 -24.104 1.00 90.94 187 ASN A C 1
ATOM 1414 O O . ASN A 1 187 ? 8.912 0.468 -23.440 1.00 90.94 187 ASN A O 1
ATOM 1418 N N . ASP A 1 188 ? 7.907 0.227 -25.437 1.00 89.25 188 ASP A N 1
ATOM 1419 C CA . ASP A 1 188 ? 9.146 0.141 -26.233 1.00 89.25 188 ASP A CA 1
ATOM 1420 C C . ASP A 1 188 ? 10.165 1.245 -25.899 1.00 89.25 188 ASP A C 1
ATOM 1422 O O . ASP A 1 188 ? 11.349 0.985 -25.710 1.00 89.25 188 ASP A O 1
ATOM 1426 N N . HIS A 1 189 ? 9.703 2.488 -25.737 1.00 84.81 189 HIS A N 1
ATOM 1427 C CA . HIS A 1 189 ? 10.572 3.622 -25.406 1.00 84.81 189 HIS A CA 1
ATOM 1428 C C . HIS A 1 189 ? 11.257 3.477 -24.036 1.00 84.81 189 HIS A C 1
ATOM 1430 O O . HIS A 1 189 ? 12.392 3.915 -23.851 1.00 84.81 189 HIS A O 1
ATOM 1436 N N . LEU A 1 190 ? 10.568 2.876 -23.061 1.00 86.81 190 LEU A N 1
ATOM 1437 C CA . LEU A 1 190 ? 11.126 2.621 -21.739 1.00 86.81 190 LEU A CA 1
ATOM 1438 C C . LEU A 1 190 ? 12.126 1.460 -21.804 1.00 86.81 190 LEU A C 1
ATOM 1440 O O . LEU A 1 190 ? 13.158 1.508 -21.136 1.00 86.81 190 LEU A O 1
ATOM 1444 N N . ALA A 1 191 ? 11.852 0.452 -22.639 1.00 88.94 191 ALA A N 1
ATOM 1445 C CA . ALA A 1 191 ? 12.774 -0.648 -22.905 1.00 88.94 191 ALA A CA 1
ATOM 1446 C C . ALA A 1 191 ? 14.066 -0.167 -23.574 1.00 88.94 191 ALA A C 1
ATOM 1448 O O . ALA A 1 191 ? 15.148 -0.571 -23.155 1.00 88.94 191 ALA A O 1
ATOM 1449 N N . GLU A 1 192 ? 13.976 0.745 -24.543 1.00 87.62 192 GLU A N 1
ATOM 1450 C CA . GLU A 1 192 ? 15.143 1.394 -25.151 1.00 87.62 192 GLU A CA 1
ATOM 1451 C C . GLU A 1 192 ? 15.959 2.176 -24.112 1.00 87.62 192 GLU A C 1
ATOM 1453 O O . GLU A 1 192 ? 17.181 2.028 -24.040 1.00 87.62 192 GLU A O 1
ATOM 1458 N N . LEU A 1 193 ? 15.290 2.963 -23.260 1.00 84.69 193 LEU A N 1
ATOM 1459 C CA . LEU A 1 193 ? 15.941 3.764 -22.217 1.00 84.69 193 LEU A CA 1
ATOM 1460 C C . LEU A 1 193 ? 16.671 2.899 -21.177 1.00 84.69 193 LEU A C 1
ATOM 1462 O O . LEU A 1 193 ? 17.727 3.285 -20.672 1.00 84.69 193 LEU A O 1
ATOM 1466 N N . LEU A 1 194 ? 16.114 1.731 -20.857 1.00 85.62 194 LEU A N 1
ATOM 1467 C CA . LEU A 1 194 ? 16.637 0.804 -19.854 1.00 85.62 194 LEU A CA 1
ATOM 1468 C C . LEU A 1 194 ? 17.372 -0.400 -20.467 1.00 85.62 194 LEU A C 1
ATOM 1470 O O . LEU A 1 194 ? 17.654 -1.361 -19.757 1.00 85.62 194 LEU A O 1
ATOM 1474 N N . ALA A 1 195 ? 17.753 -0.356 -21.746 1.00 86.69 195 ALA A N 1
ATOM 1475 C CA . ALA A 1 195 ? 18.368 -1.495 -22.436 1.00 86.69 195 ALA A CA 1
ATOM 1476 C C . ALA A 1 195 ? 19.688 -1.979 -21.797 1.00 86.69 195 ALA A C 1
ATOM 1478 O O . ALA A 1 195 ? 20.030 -3.156 -21.883 1.00 86.69 195 ALA A O 1
ATOM 1479 N N . ALA A 1 196 ? 20.432 -1.081 -21.143 1.00 84.00 196 ALA A N 1
ATOM 1480 C CA . ALA A 1 196 ? 21.689 -1.401 -20.460 1.00 84.00 196 ALA A CA 1
ATOM 1481 C C . ALA A 1 196 ? 21.502 -1.920 -19.019 1.00 84.00 196 ALA A C 1
ATOM 1483 O O . ALA A 1 196 ? 22.482 -2.232 -18.341 1.00 84.00 196 ALA A O 1
ATOM 1484 N N . VAL A 1 197 ? 20.265 -1.967 -18.522 1.00 84.31 197 VAL A N 1
ATOM 1485 C CA . VAL A 1 197 ? 19.957 -2.317 -17.137 1.00 84.31 197 VAL A CA 1
ATOM 1486 C C . VAL A 1 197 ? 19.754 -3.821 -16.993 1.00 84.31 197 VAL A C 1
ATOM 1488 O O . VAL A 1 197 ? 18.882 -4.413 -17.626 1.00 84.31 197 VAL A O 1
ATOM 1491 N N . ASP A 1 198 ? 20.493 -4.434 -16.069 1.00 88.31 198 ASP A N 1
ATOM 1492 C CA . ASP A 1 198 ? 20.241 -5.816 -15.667 1.00 88.31 198 ASP A CA 1
ATOM 1493 C C . ASP A 1 198 ? 19.070 -5.895 -14.676 1.00 88.31 198 ASP A C 1
ATOM 1495 O O . ASP A 1 198 ? 19.229 -5.724 -13.459 1.00 88.31 198 ASP A O 1
ATOM 1499 N N . VAL A 1 199 ? 17.886 -6.198 -15.216 1.00 88.62 199 VAL A N 1
ATOM 1500 C CA . VAL A 1 199 ? 16.648 -6.357 -14.446 1.00 88.62 199 VAL A CA 1
ATOM 1501 C C . VAL A 1 199 ? 16.780 -7.444 -13.378 1.00 88.62 199 VAL A C 1
ATOM 1503 O O . VAL A 1 199 ? 16.171 -7.310 -12.327 1.00 88.62 199 VAL A O 1
ATOM 1506 N N . THR A 1 200 ? 17.596 -8.486 -13.562 1.00 89.19 200 THR A N 1
ATOM 1507 C CA . THR A 1 200 ? 17.693 -9.603 -12.598 1.00 89.19 200 THR A CA 1
ATOM 1508 C C . THR A 1 200 ? 18.298 -9.199 -11.253 1.00 89.19 200 THR A C 1
ATOM 1510 O O . THR A 1 200 ? 18.070 -9.855 -10.236 1.00 89.19 200 THR A O 1
ATOM 1513 N N . THR A 1 201 ? 19.026 -8.082 -11.223 1.00 88.50 201 THR A N 1
ATOM 1514 C CA . THR A 1 201 ? 19.630 -7.524 -10.005 1.00 88.50 201 THR A CA 1
ATOM 1515 C C . THR A 1 201 ? 18.754 -6.473 -9.328 1.00 88.50 201 THR A C 1
ATOM 1517 O O . THR A 1 201 ? 19.173 -5.857 -8.344 1.00 88.50 201 THR A O 1
ATOM 1520 N N . LEU A 1 202 ? 17.561 -6.225 -9.872 1.00 89.12 202 LEU A N 1
ATOM 1521 C CA . LEU A 1 202 ? 16.684 -5.160 -9.423 1.00 89.12 202 LEU A CA 1
ATOM 1522 C C . LEU A 1 202 ? 15.901 -5.580 -8.178 1.00 89.12 202 LEU A C 1
ATOM 1524 O O . LEU A 1 202 ? 15.303 -6.658 -8.121 1.00 89.12 202 LEU A O 1
ATOM 1528 N N . ASP A 1 203 ? 15.888 -4.686 -7.198 1.00 92.06 203 ASP A N 1
ATOM 1529 C CA . ASP A 1 203 ? 15.040 -4.728 -6.017 1.00 92.06 203 ASP A CA 1
ATOM 1530 C C . ASP A 1 203 ? 14.377 -3.356 -5.822 1.00 92.06 203 ASP A C 1
ATOM 1532 O O . ASP A 1 203 ? 14.692 -2.390 -6.521 1.00 92.06 203 ASP A O 1
ATOM 1536 N N . TYR A 1 204 ? 13.439 -3.260 -4.878 1.00 90.56 204 TYR A N 1
ATOM 1537 C CA . TYR A 1 204 ? 12.678 -2.027 -4.675 1.00 90.56 204 TYR A CA 1
ATOM 1538 C C . TYR A 1 204 ? 13.556 -0.843 -4.240 1.00 90.56 204 TYR A C 1
ATOM 1540 O O . TYR A 1 204 ? 13.282 0.293 -4.617 1.00 90.56 204 TYR A O 1
ATOM 1548 N N . ASN A 1 205 ? 14.628 -1.083 -3.481 1.00 89.56 205 ASN A N 1
ATOM 1549 C CA . ASN A 1 205 ? 15.516 -0.016 -3.012 1.00 89.56 205 ASN A CA 1
ATOM 1550 C C . ASN A 1 205 ? 16.367 0.546 -4.159 1.00 89.56 205 ASN A C 1
ATOM 1552 O O . ASN A 1 205 ? 16.628 1.750 -4.219 1.00 89.56 205 ASN A O 1
ATOM 1556 N N . ARG A 1 206 ? 16.768 -0.313 -5.099 1.00 87.31 206 ARG A N 1
ATOM 1557 C CA . ARG A 1 206 ? 17.496 0.080 -6.309 1.00 87.31 206 ARG A CA 1
ATOM 1558 C C . ARG A 1 206 ? 16.668 0.926 -7.272 1.00 87.31 206 ARG A C 1
ATOM 1560 O O . ARG A 1 206 ? 17.259 1.721 -7.989 1.00 87.31 206 ARG A O 1
ATOM 1567 N N . LEU A 1 207 ? 15.335 0.836 -7.248 1.00 86.50 207 LEU A N 1
ATOM 1568 C CA . LEU A 1 207 ? 14.477 1.739 -8.033 1.00 86.50 207 LEU A CA 1
ATOM 1569 C C . LEU A 1 207 ? 14.665 3.206 -7.633 1.00 86.50 207 LEU A C 1
ATOM 1571 O O . LEU A 1 207 ? 14.628 4.088 -8.482 1.00 86.50 207 LEU A O 1
ATOM 1575 N N . HIS A 1 208 ? 14.894 3.460 -6.345 1.00 82.19 208 HIS A N 1
ATOM 1576 C CA . HIS A 1 208 ? 14.992 4.812 -5.786 1.00 82.19 208 HIS A CA 1
ATOM 1577 C C . HIS A 1 208 ? 16.440 5.293 -5.635 1.00 82.19 208 HIS A C 1
ATOM 1579 O O . HIS A 1 208 ? 16.701 6.265 -4.929 1.00 82.19 208 HIS A O 1
ATOM 1585 N N . SER A 1 209 ? 17.403 4.604 -6.252 1.00 80.81 209 SER A N 1
ATOM 1586 C CA . SER A 1 209 ? 18.822 4.940 -6.142 1.00 80.81 209 SER A CA 1
ATOM 1587 C C . SER A 1 209 ? 19.576 4.776 -7.463 1.00 80.81 209 SER A C 1
ATOM 1589 O O . SER A 1 209 ? 19.173 4.046 -8.367 1.00 80.81 209 SER A O 1
ATOM 1591 N N . GLY A 1 210 ? 20.705 5.479 -7.577 1.00 75.12 210 GLY A N 1
ATOM 1592 C CA . GLY A 1 210 ? 21.618 5.344 -8.709 1.00 75.12 210 GLY A CA 1
ATOM 1593 C C . GLY A 1 210 ? 21.005 5.779 -10.040 1.00 75.12 210 GLY A C 1
ATOM 1594 O O . GLY A 1 210 ? 20.480 6.877 -10.166 1.00 75.12 210 GLY A O 1
ATOM 1595 N N . GLN A 1 211 ? 21.127 4.931 -11.061 1.00 69.56 211 GLN A N 1
ATOM 1596 C CA . GLN A 1 211 ? 20.788 5.290 -12.438 1.00 69.56 211 GLN A CA 1
ATOM 1597 C C . GLN A 1 211 ? 19.277 5.494 -12.658 1.00 69.56 211 GLN A C 1
ATOM 1599 O O . GLN A 1 211 ? 18.898 6.342 -13.457 1.00 69.56 211 GLN A O 1
ATOM 1604 N N . PHE A 1 212 ? 18.403 4.790 -11.931 1.00 70.81 212 PHE A N 1
ATOM 1605 C CA . PHE A 1 212 ? 16.951 4.830 -12.170 1.00 70.81 212 PHE A CA 1
ATOM 1606 C C . PHE A 1 212 ? 16.283 6.147 -11.781 1.00 70.81 212 PHE A C 1
ATOM 1608 O O . PHE A 1 212 ? 15.332 6.544 -12.448 1.00 70.81 212 PHE A O 1
ATOM 1615 N N . CYS A 1 213 ? 16.797 6.839 -10.761 1.00 70.12 213 CYS A N 1
ATOM 1616 C CA . CYS A 1 213 ? 16.293 8.158 -10.375 1.00 70.12 213 CYS A CA 1
ATOM 1617 C C . CYS A 1 213 ? 16.841 9.294 -11.257 1.00 70.12 213 CYS A C 1
ATOM 1619 O O . CYS A 1 213 ? 16.342 10.414 -11.195 1.00 70.12 213 CYS A O 1
ATOM 1621 N N . LEU A 1 214 ? 17.870 9.018 -12.069 1.00 70.12 214 LEU A N 1
ATOM 1622 C CA . LEU A 1 214 ? 18.516 9.994 -12.955 1.00 70.12 214 LEU A CA 1
ATOM 1623 C C . LEU A 1 214 ? 18.027 9.898 -14.406 1.00 70.12 214 LEU A C 1
ATOM 1625 O O . LEU A 1 214 ? 18.233 10.828 -15.186 1.00 70.12 214 LEU A O 1
ATOM 1629 N N . LEU A 1 215 ? 17.389 8.786 -14.779 1.00 76.38 215 LEU A N 1
ATOM 1630 C CA . LEU A 1 215 ? 16.808 8.594 -16.102 1.00 76.38 215 LEU A CA 1
ATOM 1631 C C . LEU A 1 215 ? 15.440 9.269 -16.165 1.00 76.38 215 LEU A C 1
ATOM 1633 O O . LEU A 1 215 ? 14.412 8.659 -15.865 1.00 76.38 215 LEU A O 1
ATOM 1637 N N . ALA A 1 216 ? 15.465 10.547 -16.541 1.00 76.25 216 ALA A N 1
ATOM 1638 C CA . ALA A 1 216 ? 14.268 11.344 -16.726 1.00 76.25 216 ALA A CA 1
ATOM 1639 C C . ALA A 1 216 ? 13.388 10.761 -17.837 1.00 76.25 216 ALA A C 1
ATOM 1641 O O . ALA A 1 216 ? 13.869 10.446 -18.931 1.00 76.25 216 ALA A O 1
ATOM 1642 N N . LEU A 1 217 ? 12.094 10.646 -17.556 1.00 75.44 217 LEU A N 1
ATOM 1643 C CA . LEU A 1 217 ? 11.108 10.270 -18.556 1.00 75.44 217 LEU A CA 1
ATOM 1644 C C . LEU A 1 217 ? 10.601 11.528 -19.268 1.00 75.44 217 LEU A C 1
ATOM 1646 O O . LEU A 1 217 ? 10.331 12.533 -18.610 1.00 75.44 217 LEU A O 1
ATOM 1650 N N . PRO A 1 218 ? 10.482 11.508 -20.604 1.00 67.62 218 PRO A N 1
ATOM 1651 C CA . PRO A 1 218 ? 9.921 12.636 -21.332 1.00 67.62 218 PRO A CA 1
ATOM 1652 C C . PRO A 1 218 ? 8.443 12.832 -20.947 1.00 67.62 218 PRO A C 1
ATOM 1654 O O . PRO A 1 218 ? 7.655 11.888 -20.999 1.00 67.62 218 PRO A O 1
ATOM 1657 N N . GLU A 1 219 ? 8.076 14.058 -20.555 1.00 64.38 219 GLU A N 1
ATOM 1658 C CA . GLU A 1 219 ? 6.757 14.414 -19.989 1.00 64.38 219 GLU A CA 1
ATOM 1659 C C . GLU A 1 219 ? 5.567 14.142 -20.932 1.00 64.38 219 GLU A C 1
ATOM 1661 O O . GLU A 1 219 ? 4.422 14.062 -20.488 1.00 64.38 219 GLU A O 1
ATOM 1666 N N . ASP A 1 220 ? 5.818 14.002 -22.235 1.00 60.56 220 ASP A N 1
ATOM 1667 C CA . ASP A 1 220 ? 4.806 13.873 -23.285 1.00 60.56 220 ASP A CA 1
ATOM 1668 C C . ASP A 1 220 ? 4.437 12.425 -23.636 1.00 60.56 220 ASP A C 1
ATOM 1670 O O . ASP A 1 220 ? 3.543 12.203 -24.459 1.00 60.56 220 ASP A O 1
ATOM 1674 N N . ARG A 1 221 ? 5.081 11.428 -23.015 1.00 70.19 221 ARG A N 1
ATOM 1675 C CA . ARG A 1 221 ? 4.822 10.013 -23.310 1.00 70.19 221 ARG A CA 1
ATOM 1676 C C . ARG A 1 221 ? 3.997 9.366 -22.209 1.00 70.19 221 ARG A C 1
ATOM 1678 O O . ARG A 1 221 ? 4.450 9.199 -21.081 1.00 70.19 221 ARG A O 1
ATOM 1685 N N . GLY A 1 222 ? 2.771 8.985 -22.559 1.00 79.38 222 GLY A N 1
ATOM 1686 C CA . GLY A 1 222 ? 1.933 8.159 -21.698 1.00 79.38 222 GLY A CA 1
ATOM 1687 C C . GLY A 1 222 ? 2.578 6.792 -21.483 1.00 79.38 222 GLY A C 1
ATOM 1688 O O . GLY A 1 222 ? 3.028 6.160 -22.438 1.00 79.38 222 GLY A O 1
ATOM 1689 N N . LEU A 1 223 ? 2.613 6.347 -20.231 1.00 87.31 223 LEU A N 1
ATOM 1690 C CA . LEU A 1 223 ? 3.032 4.997 -19.874 1.00 87.31 223 LEU A CA 1
ATOM 1691 C C . LEU A 1 223 ? 1.806 4.110 -19.733 1.00 87.31 223 LEU A C 1
ATOM 1693 O O . LEU A 1 223 ? 0.777 4.541 -19.206 1.00 87.31 223 LEU A O 1
ATOM 1697 N N . THR A 1 224 ? 1.930 2.858 -20.150 1.00 89.62 224 THR A N 1
ATOM 1698 C CA . THR A 1 224 ? 0.880 1.857 -19.946 1.00 89.62 224 THR A CA 1
ATOM 1699 C C . THR A 1 224 ? 1.403 0.666 -19.160 1.00 89.62 224 THR A C 1
ATOM 1701 O O . THR A 1 224 ? 2.579 0.341 -19.239 1.00 89.62 224 THR A O 1
ATOM 1704 N N . HIS A 1 225 ? 0.556 0.036 -18.355 1.00 89.94 225 HIS A N 1
ATOM 1705 C CA . HIS A 1 225 ? 0.880 -1.209 -17.660 1.00 89.94 225 HIS A CA 1
ATOM 1706 C C . HIS A 1 225 ? -0.356 -2.093 -17.637 1.00 89.94 225 HIS A C 1
ATOM 1708 O O . HIS A 1 225 ? -1.401 -1.677 -17.135 1.00 89.94 225 HIS A O 1
ATOM 1714 N N . ARG A 1 226 ? -0.258 -3.296 -18.207 1.00 87.06 226 ARG A N 1
ATOM 1715 C CA . ARG A 1 226 ? -1.376 -4.241 -18.376 1.00 87.06 226 ARG A CA 1
ATOM 1716 C C . ARG A 1 226 ? -2.586 -3.618 -19.087 1.00 87.06 226 ARG A C 1
ATOM 1718 O O . ARG A 1 226 ? -3.734 -3.909 -18.757 1.00 87.06 226 ARG A O 1
ATOM 1725 N N . GLY A 1 227 ? -2.323 -2.746 -20.061 1.00 83.00 227 GLY A N 1
ATOM 1726 C CA . GLY A 1 227 ? -3.348 -2.045 -20.843 1.00 83.00 227 GLY A CA 1
ATOM 1727 C C . GLY A 1 227 ? -4.000 -0.844 -20.146 1.00 83.00 227 GLY A C 1
ATOM 1728 O O . GLY A 1 227 ? -4.848 -0.188 -20.749 1.00 83.00 227 GLY A O 1
ATOM 1729 N N . GLU A 1 228 ? -3.608 -0.517 -18.911 1.00 84.50 228 GLU A N 1
ATOM 1730 C CA . GLU A 1 228 ? -4.071 0.677 -18.198 1.00 84.50 228 GLU A CA 1
ATOM 1731 C C . GLU A 1 228 ? -3.047 1.812 -18.310 1.00 84.50 228 GLU A C 1
ATOM 1733 O O . GLU A 1 228 ? -1.840 1.586 -18.245 1.00 84.50 228 GLU A O 1
ATOM 1738 N N . HIS A 1 229 ? -3.517 3.053 -18.452 1.00 85.94 229 HIS A N 1
ATOM 1739 C CA . HIS A 1 229 ? -2.637 4.221 -18.469 1.00 85.94 229 HIS A CA 1
ATOM 1740 C C . HIS A 1 229 ? -2.138 4.549 -17.056 1.00 85.94 229 HIS A C 1
ATOM 1742 O O . HIS A 1 229 ? -2.931 4.792 -16.141 1.00 85.94 229 HIS A O 1
ATOM 1748 N N . ILE A 1 230 ? -0.822 4.637 -16.887 1.00 84.88 230 ILE A N 1
ATOM 1749 C CA . ILE A 1 230 ? -0.206 5.087 -15.643 1.00 84.88 230 ILE A CA 1
ATOM 1750 C C . ILE A 1 230 ? -0.208 6.617 -15.647 1.00 84.88 230 ILE A C 1
ATOM 1752 O O . ILE A 1 230 ? 0.366 7.250 -16.528 1.00 84.88 230 ILE A O 1
ATOM 1756 N N . SER A 1 231 ? -0.855 7.235 -14.656 1.00 74.88 231 SER A N 1
ATOM 1757 C CA . SER A 1 231 ? -0.875 8.698 -14.530 1.00 74.88 231 SER A CA 1
ATOM 1758 C 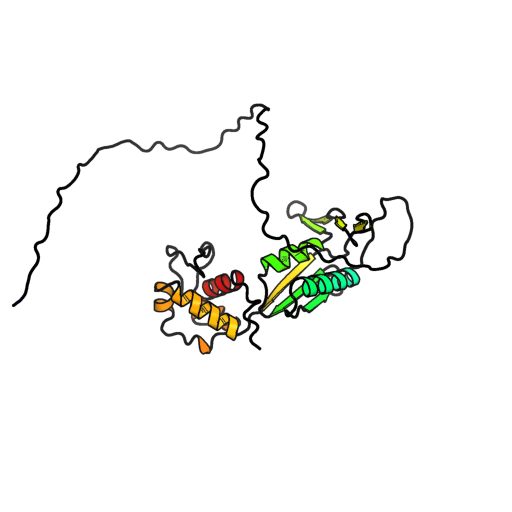C . SER A 1 231 ? 0.544 9.262 -14.395 1.00 74.88 231 SER A C 1
ATOM 1760 O O . SER A 1 231 ? 1.211 9.041 -13.385 1.00 74.88 231 SER A O 1
ATOM 1762 N N . THR A 1 232 ? 0.987 10.015 -15.402 1.00 66.12 232 THR A N 1
ATOM 1763 C CA . THR A 1 232 ? 2.345 10.572 -15.502 1.00 66.12 232 THR A CA 1
ATOM 1764 C C . THR A 1 232 ? 2.528 11.893 -14.756 1.00 66.12 232 THR A C 1
ATOM 1766 O O . THR A 1 232 ? 3.656 12.347 -14.618 1.00 66.12 232 THR A O 1
ATOM 1769 N N . TYR A 1 233 ? 1.466 12.484 -14.185 1.00 63.19 233 TYR A N 1
ATOM 1770 C CA . TYR A 1 233 ? 1.486 13.825 -13.562 1.00 63.19 233 TYR A CA 1
ATOM 1771 C C . TYR A 1 233 ? 2.513 13.999 -12.416 1.00 63.19 233 TYR A C 1
ATOM 1773 O O . TYR A 1 233 ? 2.749 15.115 -11.963 1.00 63.19 233 TYR A O 1
ATOM 1781 N N . ARG A 1 234 ? 3.132 12.917 -11.919 1.00 65.44 234 ARG A N 1
ATOM 1782 C CA . ARG A 1 234 ? 4.265 12.964 -10.972 1.00 65.44 234 ARG A CA 1
ATOM 1783 C C . ARG A 1 234 ? 5.338 11.901 -11.238 1.00 65.44 234 ARG A C 1
ATOM 1785 O O . ARG A 1 234 ? 6.064 11.534 -10.316 1.00 65.44 234 ARG A O 1
ATOM 1792 N N . ILE A 1 235 ? 5.392 11.354 -12.449 1.00 77.25 235 ILE A N 1
ATOM 1793 C CA . ILE A 1 235 ? 6.361 10.319 -12.813 1.00 77.25 235 ILE A CA 1
ATOM 1794 C C . ILE A 1 235 ? 7.458 10.988 -13.630 1.00 77.25 235 ILE A C 1
ATOM 1796 O O . ILE A 1 235 ? 7.319 11.170 -14.833 1.00 77.25 235 ILE A O 1
ATOM 1800 N N . ASN A 1 236 ? 8.533 11.366 -12.946 1.00 80.00 236 ASN A N 1
ATOM 1801 C CA . ASN A 1 236 ? 9.637 12.104 -13.558 1.00 80.00 236 ASN A CA 1
ATOM 1802 C C . ASN A 1 236 ? 10.787 11.186 -13.984 1.00 80.00 236 ASN A C 1
ATOM 1804 O O . ASN A 1 236 ? 11.612 11.581 -14.801 1.00 80.00 236 ASN A O 1
ATOM 1808 N N . ASP A 1 237 ? 10.854 9.976 -13.431 1.00 86.56 237 ASP A N 1
ATOM 1809 C CA . ASP A 1 237 ? 11.965 9.048 -13.605 1.00 86.56 237 ASP A CA 1
ATOM 1810 C C . ASP A 1 237 ? 11.489 7.593 -13.721 1.00 86.56 237 ASP A C 1
ATOM 1812 O O . ASP A 1 237 ? 10.383 7.228 -13.298 1.00 86.56 237 ASP A O 1
ATOM 1816 N N . ALA A 1 238 ? 12.345 6.754 -14.303 1.00 85.88 238 ALA A N 1
ATOM 1817 C CA . ALA A 1 238 ? 12.063 5.341 -14.533 1.00 85.88 238 ALA A CA 1
ATOM 1818 C C . ALA A 1 238 ? 11.798 4.557 -13.232 1.00 85.88 238 ALA A C 1
ATOM 1820 O O . ALA A 1 238 ? 10.947 3.664 -13.212 1.00 85.88 238 ALA A O 1
ATOM 1821 N N . GLY A 1 239 ? 12.480 4.899 -12.135 1.00 89.00 239 GLY A N 1
ATOM 1822 C CA . GLY A 1 239 ? 12.254 4.285 -10.826 1.00 89.00 239 GLY A CA 1
ATOM 1823 C C . GLY A 1 239 ? 10.839 4.537 -10.307 1.00 89.00 239 GLY A C 1
ATOM 1824 O O . GLY A 1 239 ? 10.131 3.603 -9.915 1.00 89.00 239 GLY A O 1
ATOM 1825 N N . THR A 1 240 ? 10.385 5.788 -10.387 1.00 89.06 240 THR A N 1
ATOM 1826 C CA . THR A 1 240 ? 9.020 6.192 -10.031 1.00 89.06 240 THR A CA 1
ATOM 1827 C C . THR A 1 240 ? 7.976 5.522 -10.930 1.00 89.06 240 THR A C 1
ATOM 1829 O O . THR A 1 240 ? 6.924 5.112 -10.432 1.00 89.06 240 THR A O 1
ATOM 1832 N N . ALA A 1 241 ? 8.260 5.338 -12.224 1.00 89.62 241 ALA A N 1
ATOM 1833 C CA . ALA A 1 241 ? 7.369 4.629 -13.148 1.00 89.62 241 ALA A CA 1
ATOM 1834 C C . ALA A 1 241 ? 7.173 3.160 -12.754 1.00 89.62 241 ALA A C 1
ATOM 1836 O O . ALA A 1 241 ? 6.038 2.692 -12.626 1.00 89.62 241 ALA A O 1
ATOM 1837 N N . ILE A 1 242 ? 8.270 2.448 -12.481 1.00 91.12 242 ILE A N 1
ATOM 1838 C CA . ILE A 1 242 ? 8.225 1.051 -12.032 1.00 91.12 242 ILE A CA 1
ATOM 1839 C C . ILE A 1 242 ? 7.504 0.950 -10.679 1.00 91.12 242 ILE A C 1
ATOM 1841 O O . ILE A 1 242 ? 6.654 0.079 -10.485 1.00 91.12 242 ILE A O 1
ATOM 1845 N N . ALA A 1 243 ? 7.769 1.873 -9.748 1.00 91.25 243 ALA A N 1
ATOM 1846 C CA . ALA A 1 243 ? 7.070 1.927 -8.464 1.00 91.25 243 ALA A CA 1
ATOM 1847 C C . ALA A 1 243 ? 5.557 2.178 -8.620 1.00 91.25 243 ALA A C 1
ATOM 1849 O O . ALA A 1 243 ? 4.757 1.612 -7.871 1.00 91.25 243 ALA A O 1
ATOM 1850 N N . ALA A 1 244 ? 5.142 2.989 -9.596 1.00 90.81 244 ALA A N 1
ATOM 1851 C CA . ALA A 1 244 ? 3.732 3.203 -9.911 1.00 90.81 244 ALA A CA 1
ATOM 1852 C C . ALA A 1 244 ? 3.076 1.930 -10.476 1.00 90.81 244 ALA A C 1
ATOM 1854 O O . ALA A 1 244 ? 2.016 1.530 -9.989 1.00 90.81 244 ALA A O 1
ATOM 1855 N N . ALA A 1 245 ? 3.733 1.243 -11.416 1.00 92.00 245 ALA A N 1
ATOM 1856 C CA . ALA A 1 245 ? 3.268 -0.040 -11.950 1.00 92.00 245 ALA A CA 1
ATOM 1857 C C . ALA A 1 245 ? 3.112 -1.101 -10.841 1.00 92.00 245 ALA A C 1
ATOM 1859 O O . ALA A 1 245 ? 2.104 -1.810 -10.776 1.00 92.00 245 ALA A O 1
ATOM 1860 N N . LEU A 1 246 ? 4.054 -1.153 -9.893 1.00 92.69 246 LEU A N 1
ATOM 1861 C CA . LEU A 1 246 ? 3.991 -2.039 -8.725 1.00 92.69 246 LEU A CA 1
ATOM 1862 C C . LEU A 1 246 ? 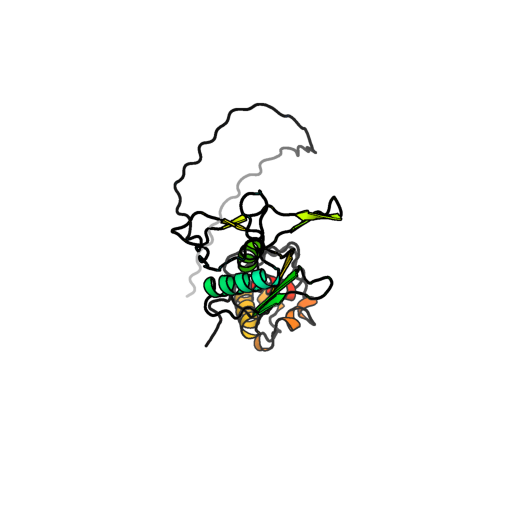2.763 -1.774 -7.840 1.00 92.69 246 LEU A C 1
ATOM 1864 O O . LEU A 1 246 ? 2.103 -2.717 -7.396 1.00 92.69 246 LEU A O 1
ATOM 1868 N N . ARG A 1 247 ? 2.410 -0.502 -7.614 1.00 90.75 247 ARG A N 1
ATOM 1869 C CA . ARG A 1 247 ? 1.218 -0.117 -6.832 1.00 90.75 247 ARG A CA 1
ATOM 1870 C C . ARG A 1 247 ? -0.088 -0.525 -7.513 1.00 90.75 247 ARG A C 1
ATOM 1872 O O . ARG A 1 247 ? -1.031 -0.906 -6.823 1.00 90.75 247 ARG A O 1
ATOM 1879 N N . LEU A 1 248 ? -0.130 -0.468 -8.845 1.00 89.38 248 LEU A N 1
ATOM 1880 C CA . LEU A 1 248 ? -1.284 -0.881 -9.652 1.00 89.38 248 LEU A CA 1
ATOM 1881 C C . LEU A 1 248 ? -1.384 -2.404 -9.808 1.00 89.38 248 LEU A C 1
ATOM 1883 O O . LEU A 1 248 ? -2.444 -2.927 -10.147 1.00 89.38 248 LEU A O 1
ATOM 1887 N N . THR A 1 249 ? -0.314 -3.144 -9.531 1.00 91.56 249 THR A N 1
ATOM 1888 C CA . THR A 1 249 ? -0.298 -4.596 -9.706 1.00 91.56 249 THR A CA 1
ATOM 1889 C C . THR A 1 249 ? -0.812 -5.314 -8.460 1.00 91.56 249 THR A C 1
ATOM 1891 O O . THR A 1 249 ? -0.266 -5.156 -7.362 1.00 91.56 249 THR A O 1
ATOM 1894 N N . ASP A 1 250 ? -1.846 -6.141 -8.631 1.00 91.19 250 ASP A N 1
ATOM 1895 C CA . ASP A 1 250 ? -2.215 -7.153 -7.638 1.00 91.19 250 ASP A CA 1
ATOM 1896 C C . ASP A 1 250 ? -1.219 -8.321 -7.725 1.00 91.19 250 ASP A C 1
ATOM 1898 O O . ASP A 1 250 ? -1.077 -8.960 -8.768 1.00 91.19 250 ASP A O 1
ATOM 1902 N N . LEU A 1 251 ? -0.497 -8.556 -6.627 1.00 90.50 251 LEU A N 1
ATOM 1903 C CA . LEU A 1 251 ? 0.548 -9.572 -6.500 1.00 90.50 251 LEU A CA 1
ATOM 1904 C C . LEU A 1 251 ? 0.083 -10.781 -5.671 1.00 90.50 251 LEU A C 1
ATOM 1906 O O . LEU A 1 251 ? 0.910 -11.591 -5.251 1.00 90.50 251 LEU A O 1
ATOM 1910 N N . THR A 1 252 ? -1.222 -10.928 -5.417 1.00 84.06 252 THR A N 1
ATOM 1911 C CA . THR A 1 252 ? -1.782 -12.084 -4.689 1.00 84.06 252 THR A CA 1
ATOM 1912 C C . THR A 1 252 ? -1.499 -13.419 -5.375 1.00 84.06 252 THR A C 1
ATOM 1914 O O . THR A 1 252 ? -1.304 -14.419 -4.691 1.00 84.06 252 THR A O 1
ATOM 1917 N N . THR A 1 253 ? -1.402 -13.440 -6.704 1.00 69.50 253 THR A N 1
ATOM 1918 C CA . THR A 1 253 ? -1.080 -14.640 -7.495 1.00 69.50 253 THR A CA 1
ATOM 1919 C C . THR A 1 253 ? 0.420 -14.888 -7.652 1.00 69.50 253 THR A C 1
ATOM 1921 O O . THR A 1 253 ? 0.819 -15.991 -8.010 1.00 69.50 253 THR A O 1
ATOM 1924 N N . HIS A 1 254 ? 1.261 -13.890 -7.364 1.00 56.00 254 HIS A N 1
ATOM 1925 C CA . HIS A 1 254 ? 2.717 -13.975 -7.514 1.00 56.00 254 HIS A CA 1
ATOM 1926 C C . HIS A 1 254 ? 3.417 -14.562 -6.279 1.00 56.00 254 HIS A C 1
ATOM 1928 O O . HIS A 1 254 ? 4.644 -14.680 -6.268 1.00 56.00 254 HIS A O 1
ATOM 1934 N N . THR A 1 255 ? 2.653 -14.978 -5.259 1.00 44.53 255 THR A N 1
ATOM 1935 C CA . THR A 1 255 ? 3.158 -15.838 -4.178 1.00 44.53 255 THR A CA 1
ATOM 1936 C C . THR A 1 255 ? 3.468 -17.208 -4.774 1.00 44.53 255 THR A C 1
ATOM 1938 O O . THR A 1 255 ? 2.646 -18.119 -4.782 1.00 44.53 255 THR A O 1
ATOM 1941 N N . THR A 1 256 ? 4.650 -17.300 -5.368 1.00 35.28 256 THR A N 1
ATOM 1942 C CA . THR A 1 256 ? 5.204 -18.543 -5.888 1.00 35.28 256 THR A CA 1
ATOM 1943 C C . THR A 1 256 ? 5.573 -19.415 -4.689 1.00 35.28 256 THR A C 1
ATOM 1945 O O . THR A 1 256 ? 6.089 -18.903 -3.692 1.00 35.28 256 THR A O 1
ATOM 1948 N N . ALA A 1 257 ? 5.211 -20.695 -4.789 1.00 30.95 257 ALA A N 1
ATOM 1949 C CA . ALA A 1 257 ? 5.515 -21.769 -3.848 1.00 30.95 257 ALA A CA 1
ATOM 1950 C C . ALA A 1 257 ? 7.009 -21.883 -3.502 1.00 30.95 257 ALA A C 1
ATOM 1952 O O . ALA A 1 257 ? 7.845 -21.504 -4.355 1.00 30.95 257 ALA A O 1
#

pLDDT: mean 73.56, std 24.5, range [26.72, 97.5]

Radius of gyration: 27.28 Å; chains: 1; bounding box: 59×56×95 Å

Secondary structure (DSSP, 8-state):
---PPPPPPPPPPPP-----------------------PPP--S------PPPP---PPPP---SSS-EEE--HHHHHHHHHHHHHHHSTT---EEEE--GGGTTEEEEEEESBS-HHHHHHHHGGGB-EEEETTTTEEEEPPPEEE---SSSPPEEEE-SBSEEEEEEE--HHHHHHHHHHHHHH-HHHHHHTTT--GGG--HHHHTSTTTTTSBPPTT--EEETTEEE--TT--BHHHHHHHHHHH--BGGG---

Sequence (257 aa):
MVCVAPLILLPPLPCRKGAQRKTNPPYGLQASGPDDFCRCDPGGPLASAKRWPVQTQTSTHNGKGSPMTVSYSTKETAAIMRKTLRASWPGVKFSVRQGRGTGSAWIGVSWTDGPRESEVKAVVDGFRSASFNGMTDSYDTLPDRLVAISTDQLPEMVRYGCDGVNVERHYSPAAVQTVTRELLADNDHLAELLAAVDVTTLDYNRLHSGQFCLLALPEDRGLTHRGEHISTYRINDAGTAIAAALRLTDLTTHTTA